Protein AF-A0A956KIQ2-F1 (afdb_monomer_lite)

pLDDT: mean 71.01, std 20.39, range [23.67, 98.0]

Foldseek 3Di:
DDDDCVCVVPPDPDDDDPDDDDDPDCPVVVVVVCVVVVCQDPPNDPDNVVQCQADPRVAVWHWADDDDDDQADPNDGDQVQVVPPPPLSVVLLRQLRRLLCCCLPPVVSQDPAAAPQPAAEEEEEEPQDDPVLVVLLCVQCVQQVHYYHYQDDPDPDTDAPVSVVVVQVVCCVVQVDGEAEFAFDDDDVLRQADQPVSQQSSLCRSVVHHHHRYYYYLYDQPPPRCPPDPRNRDPPPRPDDSVVSRSPDDDDDGHSDDDPDDPPDDDDDDDHSSVRVVRVSVSCVVSNRHPPSRHDDDD

Radius of gyration: 24.23 Å; chains: 1; bounding box: 55×37×84 Å

Sequence (299 aa):
EGIDDRIREHWADECLSIGDFVLNGGEVAAAVIIEAVGRLHEGVLGNPDSIAHESFAESDVLEHPHYTRPASFRGHEVPPVLLAGDHGKIEAWRRRSACLRTWLVRPELRPPLQLDAGHVLRLIAPASLDADAREQLATLARSWGVESIVLGSGLGSRPNMRDLKQLRRHLRKRDGAESWLLGVGACGEGEPVRDPRMLLDVLAYEQMAAPGPLGLWLGDPDDPALRGTELQAWLALPEGPLEEIVRSNRPSRLALGSALIDISQPPAARASSVSLALRALSALRDQGLLPASVGGAPP

Structure (mmCIF, N/CA/C/O backbone):
data_AF-A0A956KIQ2-F1
#
_entry.id   AF-A0A956KIQ2-F1
#
loop_
_atom_site.group_PDB
_atom_site.id
_atom_site.type_symbol
_atom_site.label_atom_id
_atom_site.label_alt_id
_atom_site.label_comp_id
_atom_site.label_asym_id
_atom_site.label_entity_id
_atom_site.label_seq_id
_atom_site.pdbx_PDB_ins_code
_atom_site.Cartn_x
_atom_site.Cartn_y
_atom_site.Cartn_z
_atom_site.occupancy
_atom_site.B_iso_or_equiv
_atom_site.auth_seq_id
_atom_site.auth_comp_id
_atom_site.auth_asym_id
_atom_site.auth_atom_id
_atom_site.pdbx_PDB_model_num
ATOM 1 N N . GLU A 1 1 ? 7.019 15.880 -41.909 1.00 69.81 1 GLU A N 1
ATOM 2 C CA . GLU A 1 1 ? 6.295 15.752 -40.632 1.00 69.81 1 GLU A CA 1
ATOM 3 C C . GLU A 1 1 ? 5.503 14.462 -40.711 1.00 69.81 1 GLU A C 1
ATOM 5 O O . GLU A 1 1 ? 4.656 14.351 -41.590 1.00 69.81 1 GLU A O 1
ATOM 10 N N . GLY A 1 2 ? 5.877 13.470 -39.900 1.00 82.62 2 GLY A N 1
ATOM 11 C CA . GLY A 1 2 ? 5.282 12.132 -39.914 1.00 82.62 2 GLY A CA 1
ATOM 12 C C . GLY A 1 2 ? 5.571 11.287 -41.159 1.00 82.62 2 GLY A C 1
ATOM 13 O O . GLY A 1 2 ? 6.285 11.689 -42.081 1.00 82.62 2 GLY A O 1
ATOM 14 N N . ILE A 1 3 ? 5.008 10.083 -41.143 1.00 90.44 3 ILE A N 1
ATOM 15 C CA . ILE A 1 3 ? 4.948 9.166 -42.280 1.00 90.44 3 ILE A CA 1
ATOM 16 C C . ILE A 1 3 ? 3.612 9.417 -43.002 1.00 90.44 3 ILE A C 1
ATOM 18 O O . ILE A 1 3 ? 2.643 9.839 -42.375 1.00 90.44 3 ILE A O 1
ATOM 22 N N . ASP A 1 4 ? 3.557 9.194 -44.316 1.00 95.94 4 ASP A N 1
ATOM 23 C CA . ASP A 1 4 ? 2.305 9.260 -45.081 1.00 95.94 4 ASP A CA 1
ATOM 24 C C . ASP A 1 4 ? 1.254 8.310 -44.486 1.00 95.94 4 ASP A C 1
ATOM 26 O O . ASP A 1 4 ? 1.529 7.124 -44.303 1.00 95.94 4 ASP A O 1
ATOM 30 N N . ASP A 1 5 ? 0.054 8.813 -44.197 1.00 95.56 5 ASP A N 1
ATOM 31 C CA . ASP A 1 5 ? -0.946 8.060 -43.430 1.00 95.56 5 ASP A CA 1
ATOM 32 C C . ASP A 1 5 ? -1.450 6.804 -44.163 1.00 95.56 5 ASP A C 1
ATOM 34 O O . ASP A 1 5 ? -1.865 5.838 -43.528 1.00 95.56 5 ASP A O 1
ATOM 38 N N . ARG A 1 6 ? -1.292 6.729 -45.492 1.00 96.81 6 ARG A N 1
ATOM 39 C CA . ARG A 1 6 ? -1.591 5.506 -46.256 1.00 96.81 6 ARG A CA 1
ATOM 40 C C . ARG A 1 6 ? -0.699 4.338 -45.838 1.00 96.81 6 ARG A C 1
ATOM 42 O O . ARG A 1 6 ? -1.113 3.189 -45.959 1.00 96.81 6 ARG A O 1
ATOM 49 N N . ILE A 1 7 ? 0.511 4.616 -45.333 1.00 94.12 7 ILE A N 1
ATOM 50 C CA . ILE A 1 7 ? 1.399 3.596 -44.752 1.00 94.12 7 ILE A CA 1
ATOM 51 C C . ILE A 1 7 ? 0.732 2.957 -43.537 1.00 94.12 7 ILE A C 1
ATOM 53 O O . ILE A 1 7 ? 0.673 1.732 -43.445 1.00 94.12 7 ILE A O 1
ATOM 57 N N . ARG A 1 8 ? 0.156 3.780 -42.656 1.00 92.88 8 ARG A N 1
ATOM 58 C CA . ARG A 1 8 ? -0.624 3.307 -41.513 1.00 92.88 8 ARG A CA 1
ATOM 59 C C . ARG A 1 8 ? -1.870 2.533 -41.952 1.00 92.88 8 ARG A C 1
ATOM 61 O O . ARG A 1 8 ? -2.183 1.519 -41.350 1.00 92.88 8 ARG A O 1
ATOM 68 N N . GLU A 1 9 ? -2.571 2.992 -42.987 1.00 95.44 9 GLU A N 1
ATOM 69 C CA . GLU A 1 9 ? -3.827 2.375 -43.448 1.00 95.44 9 GLU A CA 1
ATOM 70 C C . GLU A 1 9 ? -3.654 1.012 -44.132 1.00 95.44 9 GLU A C 1
ATOM 72 O O . GLU A 1 9 ? -4.561 0.182 -44.067 1.00 95.44 9 GLU A O 1
ATOM 77 N N . HIS A 1 10 ? -2.531 0.785 -44.820 1.00 96.88 10 HIS A N 1
ATOM 78 C CA . HIS A 1 10 ? -2.369 -0.391 -45.683 1.00 96.88 10 HIS A CA 1
ATOM 79 C C . HIS A 1 10 ? -1.176 -1.295 -45.346 1.00 96.88 10 HIS A C 1
ATOM 81 O O . HIS A 1 10 ? -1.136 -2.414 -45.858 1.00 96.88 10 HIS A O 1
ATOM 87 N N . TRP A 1 11 ? -0.208 -0.846 -44.537 1.00 96.94 11 TRP A N 1
ATOM 88 C CA . TRP A 1 11 ? 1.027 -1.605 -44.274 1.00 96.94 11 TRP A CA 1
ATOM 89 C C . TRP A 1 11 ? 1.440 -1.706 -42.801 1.00 96.94 11 TRP A C 1
ATOM 91 O O . TRP A 1 11 ? 2.292 -2.537 -42.498 1.00 96.94 11 TRP A O 1
ATOM 101 N N . ALA A 1 12 ? 0.897 -0.889 -41.896 1.00 94.31 12 ALA A N 1
ATOM 102 C CA . ALA A 1 12 ? 1.162 -1.025 -40.465 1.00 94.31 12 ALA A CA 1
ATOM 103 C C . ALA A 1 12 ? 0.064 -1.861 -39.798 1.00 94.31 12 ALA A C 1
ATOM 105 O O . ALA A 1 12 ? -1.106 -1.491 -39.855 1.00 94.31 12 ALA A O 1
ATOM 106 N N . ASP A 1 13 ? 0.445 -2.950 -39.130 1.00 96.62 13 ASP A N 1
ATOM 107 C CA . ASP A 1 13 ? -0.498 -3.757 -38.347 1.00 96.62 13 ASP A CA 1
ATOM 108 C C . ASP A 1 13 ? -0.918 -3.035 -37.057 1.00 96.62 13 ASP A C 1
ATOM 110 O O . ASP A 1 13 ? -2.087 -3.039 -36.674 1.00 96.62 13 ASP A O 1
ATOM 114 N N . GLU A 1 14 ? 0.038 -2.369 -36.401 1.00 95.19 14 GLU A N 1
ATOM 115 C CA . GLU A 1 14 ? -0.163 -1.676 -35.130 1.00 95.19 14 GLU A CA 1
ATOM 116 C C . GLU A 1 14 ? 0.566 -0.329 -35.101 1.00 95.19 14 GLU A C 1
ATOM 118 O O . GLU A 1 14 ? 1.567 -0.104 -35.784 1.00 95.19 14 GLU A O 1
ATOM 123 N N . CYS A 1 15 ? 0.059 0.583 -34.274 1.00 92.62 15 CYS A N 1
ATOM 124 C CA . CYS A 1 15 ? 0.689 1.863 -33.972 1.00 92.62 15 CYS A CA 1
ATOM 125 C C . CYS A 1 15 ? 0.838 1.984 -32.460 1.00 92.62 15 CYS A C 1
ATOM 127 O O . CYS A 1 15 ? -0.156 2.064 -31.741 1.00 92.62 15 CYS A O 1
ATOM 129 N N . LEU A 1 16 ? 2.081 1.997 -31.990 1.00 95.38 16 LEU A N 1
ATOM 130 C CA . LEU A 1 16 ? 2.403 1.989 -30.569 1.00 95.38 16 LEU A CA 1
ATOM 131 C C . LEU A 1 16 ? 2.923 3.358 -30.131 1.00 95.38 16 LEU A C 1
ATOM 133 O O . LEU A 1 16 ? 3.725 3.983 -30.825 1.00 95.38 16 LEU A O 1
ATOM 137 N N . SER A 1 17 ? 2.487 3.797 -28.953 1.00 95.88 17 SER A N 1
ATOM 138 C CA . SER A 1 17 ? 3.072 4.927 -28.231 1.00 95.88 17 SER A CA 1
ATOM 139 C C . SER A 1 17 ? 3.797 4.408 -26.994 1.00 95.88 17 SER A C 1
ATOM 141 O O . SER A 1 17 ? 3.313 3.490 -26.335 1.00 95.88 17 SER A O 1
ATOM 143 N N . ILE A 1 18 ? 4.941 5.009 -26.665 1.00 97.06 18 ILE A N 1
ATOM 144 C CA . ILE A 1 18 ? 5.685 4.720 -25.428 1.00 97.06 18 ILE A CA 1
ATOM 145 C C . ILE A 1 18 ? 5.385 5.730 -24.305 1.00 97.06 18 ILE A C 1
ATOM 147 O O . ILE A 1 18 ? 5.963 5.633 -23.224 1.00 97.06 18 ILE A O 1
ATOM 151 N N . GLY A 1 19 ? 4.499 6.703 -24.548 1.00 96.62 19 GLY A N 1
ATOM 152 C CA . GLY A 1 19 ? 4.035 7.663 -23.546 1.00 96.62 19 GLY A CA 1
ATOM 153 C C . GLY A 1 19 ? 3.540 8.988 -24.131 1.00 96.62 19 GLY A C 1
ATOM 154 O O . GLY A 1 19 ? 3.665 9.250 -25.326 1.00 96.62 19 GLY A O 1
ATOM 155 N N . ASP A 1 20 ? 2.992 9.841 -23.265 1.00 96.56 20 ASP A N 1
ATOM 156 C CA . ASP A 1 20 ? 2.351 11.110 -23.638 1.00 96.56 20 ASP A CA 1
ATOM 157 C C . ASP A 1 20 ? 3.368 12.255 -23.805 1.00 96.56 20 ASP A C 1
ATOM 159 O O . ASP A 1 20 ? 3.374 13.240 -23.064 1.00 96.56 20 ASP A O 1
ATOM 163 N N . PHE A 1 21 ? 4.275 12.118 -24.773 1.00 96.81 21 PHE A N 1
ATOM 164 C CA . PHE A 1 21 ? 5.278 13.127 -25.128 1.00 96.81 21 PHE A CA 1
ATOM 165 C C . PHE A 1 21 ? 5.699 13.007 -26.601 1.00 96.81 21 PHE A C 1
ATOM 167 O O . PHE A 1 21 ? 5.438 12.003 -27.259 1.00 96.81 21 PHE A O 1
ATOM 174 N N . VAL A 1 22 ? 6.361 14.040 -27.134 1.00 95.75 22 VAL A N 1
ATOM 175 C CA . VAL A 1 22 ? 6.806 14.092 -28.540 1.00 95.75 22 VAL A CA 1
ATOM 176 C C . VAL A 1 22 ? 8.322 13.922 -28.625 1.00 95.75 22 VAL A C 1
ATOM 178 O O . VAL A 1 22 ? 9.068 14.594 -27.914 1.00 95.75 22 VAL A O 1
ATOM 181 N N . LEU A 1 23 ? 8.775 13.039 -29.518 1.00 95.25 23 LEU A N 1
ATOM 182 C CA . LEU A 1 23 ? 10.185 12.813 -29.846 1.00 95.25 23 LEU A CA 1
ATOM 183 C C . LEU A 1 23 ? 10.507 13.308 -31.262 1.00 95.25 23 LEU A C 1
ATOM 185 O O . LEU A 1 23 ? 9.618 13.458 -32.095 1.00 95.25 23 LEU A O 1
ATOM 189 N N . ASN A 1 24 ? 11.797 13.498 -31.554 1.00 94.25 24 ASN A N 1
ATOM 190 C CA . ASN A 1 24 ? 12.262 13.886 -32.892 1.00 94.25 24 ASN A CA 1
ATOM 191 C C . ASN A 1 24 ? 12.070 12.783 -33.954 1.00 94.25 24 ASN A C 1
ATOM 193 O O . ASN A 1 24 ? 12.064 13.083 -35.145 1.00 94.25 24 ASN A O 1
ATOM 197 N N . GLY A 1 25 ? 11.960 11.521 -33.534 1.00 94.19 25 GLY A N 1
ATOM 198 C CA . GLY A 1 25 ? 11.885 10.345 -34.401 1.00 94.19 25 GLY A CA 1
ATOM 199 C C . GLY A 1 25 ? 11.486 9.087 -33.623 1.00 94.19 25 GLY A C 1
ATOM 200 O O . GLY A 1 25 ? 11.416 9.107 -32.390 1.00 94.19 25 GLY A O 1
ATOM 201 N N . GLY A 1 26 ? 11.191 8.003 -34.345 1.00 94.88 26 GLY A N 1
ATOM 202 C CA . GLY A 1 26 ? 10.686 6.743 -33.783 1.00 94.88 26 GLY A CA 1
ATOM 203 C C . GLY A 1 26 ? 11.767 5.777 -33.285 1.00 94.88 26 GLY A C 1
ATOM 204 O O . GLY A 1 26 ? 11.445 4.770 -32.662 1.00 94.88 26 GLY A O 1
ATOM 205 N N . GLU A 1 27 ? 13.045 6.061 -33.529 1.00 97.12 27 GLU A N 1
ATOM 206 C CA . GLU A 1 27 ? 14.161 5.146 -33.265 1.00 97.12 27 GLU A CA 1
ATOM 207 C C . GLU A 1 27 ? 14.313 4.825 -31.774 1.00 97.12 27 GLU A C 1
ATOM 209 O O . GLU A 1 27 ? 14.526 3.672 -31.405 1.00 97.12 27 GLU A O 1
ATOM 214 N N . VAL A 1 28 ? 14.154 5.828 -30.903 1.00 97.56 28 VAL A N 1
ATOM 215 C CA . VAL A 1 28 ? 14.204 5.629 -29.444 1.00 97.56 28 VAL A CA 1
ATOM 216 C C . VAL A 1 28 ? 13.022 4.780 -28.974 1.00 97.56 28 VAL A C 1
ATOM 218 O O . VAL A 1 28 ? 13.209 3.888 -28.153 1.00 97.56 28 VAL A O 1
ATOM 221 N N . ALA A 1 29 ? 11.823 5.003 -29.522 1.00 96.94 29 ALA A N 1
ATOM 222 C CA . ALA A 1 29 ? 10.647 4.202 -29.186 1.00 96.94 29 ALA A CA 1
ATOM 223 C C . ALA A 1 29 ? 10.807 2.741 -29.629 1.00 96.94 29 ALA A C 1
ATOM 225 O O . ALA A 1 29 ? 10.539 1.829 -28.849 1.00 96.94 29 ALA A O 1
ATOM 226 N N . ALA A 1 30 ? 11.327 2.514 -30.838 1.00 97.25 30 ALA A N 1
ATOM 227 C CA . ALA A 1 30 ? 11.643 1.177 -31.327 1.00 97.25 30 ALA A CA 1
ATOM 228 C C . ALA A 1 30 ? 12.687 0.476 -30.440 1.00 97.25 30 ALA A C 1
ATOM 230 O O . ALA A 1 30 ? 12.507 -0.690 -30.098 1.00 97.25 30 ALA A O 1
ATOM 231 N N . ALA A 1 31 ? 13.743 1.181 -30.015 1.00 98.00 31 ALA A N 1
ATOM 232 C CA . ALA A 1 31 ? 14.760 0.626 -29.122 1.00 98.00 31 ALA A CA 1
ATOM 233 C C . ALA A 1 31 ? 14.189 0.224 -27.750 1.00 98.00 31 ALA A C 1
ATOM 235 O O . ALA A 1 31 ? 14.532 -0.844 -27.250 1.00 98.00 31 ALA A O 1
ATOM 236 N N . VAL A 1 32 ? 13.290 1.033 -27.174 1.00 98.00 32 VAL A N 1
ATOM 237 C CA . VAL A 1 32 ? 12.590 0.706 -25.917 1.00 98.00 32 VAL A CA 1
ATOM 238 C C . VAL A 1 32 ? 11.760 -0.569 -26.069 1.00 98.00 32 VAL A C 1
ATOM 240 O O . VAL A 1 32 ? 11.852 -1.457 -25.229 1.00 98.00 32 VAL A O 1
ATOM 243 N N . ILE A 1 33 ? 10.989 -0.695 -27.154 1.00 96.81 33 ILE A N 1
ATOM 244 C CA . ILE A 1 33 ? 10.164 -1.886 -27.408 1.00 96.81 33 ILE A CA 1
ATOM 245 C C . ILE A 1 33 ? 11.043 -3.129 -27.601 1.00 96.81 33 ILE A C 1
ATOM 247 O O . ILE A 1 33 ? 10.766 -4.174 -27.016 1.00 96.81 33 ILE A O 1
ATOM 251 N N . ILE A 1 34 ? 12.121 -3.021 -28.386 1.00 96.50 34 ILE A N 1
ATOM 252 C CA . ILE A 1 34 ? 13.059 -4.128 -28.615 1.00 96.50 34 ILE A CA 1
ATOM 253 C C . ILE A 1 34 ? 13.699 -4.587 -27.301 1.00 96.50 34 ILE A C 1
ATOM 255 O O . ILE A 1 34 ? 13.820 -5.789 -27.087 1.00 96.50 34 ILE A O 1
ATOM 259 N N . GLU A 1 35 ? 14.093 -3.665 -26.420 1.00 95.12 35 GLU A N 1
ATOM 260 C CA . GLU A 1 35 ? 14.666 -4.006 -25.113 1.00 95.12 35 GLU A CA 1
ATOM 261 C C . GLU A 1 35 ? 13.631 -4.696 -24.211 1.00 95.12 35 GLU A C 1
ATOM 263 O O . GLU A 1 35 ? 13.878 -5.810 -23.743 1.00 95.12 35 GLU A O 1
ATOM 268 N N . ALA A 1 36 ? 12.444 -4.097 -24.066 1.00 93.12 36 ALA A N 1
ATOM 269 C CA . ALA A 1 36 ? 11.383 -4.591 -23.191 1.00 93.12 36 ALA A CA 1
ATOM 270 C C . ALA A 1 36 ? 10.831 -5.960 -23.618 1.00 93.12 36 ALA A C 1
ATOM 272 O O . ALA A 1 36 ? 10.486 -6.777 -22.766 1.00 93.12 36 ALA A O 1
ATOM 273 N N . VAL A 1 37 ? 10.757 -6.230 -24.926 1.00 93.31 37 VAL A N 1
ATOM 274 C CA . VAL A 1 37 ? 10.314 -7.527 -25.463 1.00 93.31 37 VAL A CA 1
ATOM 275 C C . VAL A 1 37 ? 11.471 -8.521 -25.511 1.00 93.31 37 VAL A C 1
ATOM 277 O O . VAL A 1 37 ? 11.324 -9.667 -25.092 1.00 93.31 37 VAL A O 1
ATOM 280 N N . GLY A 1 38 ? 12.637 -8.095 -26.001 1.00 93.38 38 GLY A N 1
ATOM 281 C CA . GLY A 1 38 ? 13.795 -8.963 -26.204 1.00 93.38 38 GLY A CA 1
ATOM 282 C C . GLY A 1 38 ? 14.294 -9.598 -24.909 1.00 93.38 38 GLY A C 1
ATOM 283 O O . GLY A 1 38 ? 14.659 -10.772 -24.907 1.00 93.38 38 GLY A O 1
ATOM 284 N N . ARG A 1 39 ? 14.234 -8.868 -23.789 1.00 91.25 39 ARG A N 1
ATOM 285 C CA . ARG A 1 39 ? 14.607 -9.392 -22.465 1.00 91.25 39 ARG A CA 1
ATOM 286 C C . ARG A 1 39 ? 13.763 -10.580 -21.995 1.00 91.25 39 ARG A C 1
ATOM 288 O O . ARG A 1 39 ? 14.244 -11.364 -21.186 1.00 91.25 39 ARG A O 1
ATOM 295 N N . LEU A 1 40 ? 12.532 -10.726 -22.490 1.00 88.69 40 LEU A N 1
ATOM 296 C CA . LEU A 1 40 ? 11.635 -11.826 -22.117 1.00 88.69 40 LEU A CA 1
ATOM 297 C C . LEU A 1 40 ? 11.979 -13.135 -22.843 1.00 88.69 40 LEU A C 1
ATOM 299 O O . LEU A 1 40 ? 11.428 -14.184 -22.512 1.00 88.69 40 LEU A O 1
ATOM 303 N N . HIS A 1 41 ? 12.874 -13.095 -23.833 1.00 88.88 41 HIS A N 1
ATOM 304 C CA . HIS A 1 41 ? 13.312 -14.289 -24.540 1.00 88.88 41 HIS A CA 1
ATOM 305 C C . HIS A 1 41 ? 14.229 -15.151 -23.660 1.00 88.88 41 HIS A C 1
ATOM 307 O O . HIS A 1 41 ? 15.142 -14.656 -22.991 1.00 88.88 41 HIS A O 1
ATOM 313 N N . GLU A 1 42 ? 14.026 -16.469 -23.713 1.00 84.56 42 GLU A N 1
ATOM 314 C CA . GLU A 1 42 ? 14.844 -17.437 -22.984 1.00 84.56 42 GLU A CA 1
ATOM 315 C C . GLU A 1 42 ? 16.338 -17.253 -23.305 1.00 84.56 42 GLU A C 1
ATOM 317 O O . GLU A 1 42 ? 16.732 -17.090 -24.464 1.00 84.56 42 GLU A O 1
ATOM 322 N N . GLY A 1 43 ? 17.173 -17.254 -22.264 1.00 84.31 43 GLY A N 1
ATOM 323 C CA . GLY A 1 43 ? 18.626 -17.113 -22.382 1.00 84.31 43 GLY A CA 1
ATOM 324 C C . GLY A 1 43 ? 19.150 -15.675 -22.475 1.00 84.31 43 GLY A C 1
ATOM 325 O O . GLY A 1 43 ? 20.367 -15.497 -22.457 1.00 84.31 43 GLY A O 1
ATOM 326 N N . VAL A 1 44 ? 18.284 -14.654 -22.538 1.00 87.69 44 VAL A N 1
ATOM 327 C CA . VAL A 1 44 ? 18.718 -13.243 -22.496 1.00 87.69 44 VAL A CA 1
ATOM 328 C C . VAL A 1 44 ? 18.988 -12.790 -21.062 1.00 87.69 44 VAL A C 1
ATOM 330 O O . VAL A 1 44 ? 20.033 -12.202 -20.779 1.00 87.69 44 VAL A O 1
ATOM 333 N N . LEU A 1 45 ? 18.074 -13.091 -20.138 1.00 83.56 45 LEU A N 1
ATOM 334 C CA . LEU A 1 45 ? 18.262 -12.817 -18.715 1.00 83.56 45 LEU A CA 1
ATOM 335 C C . LEU A 1 45 ? 18.952 -13.999 -18.030 1.00 83.56 45 LEU A C 1
ATOM 337 O O . LEU A 1 45 ? 18.586 -15.155 -18.227 1.00 83.56 45 LEU A O 1
ATOM 341 N N . GLY A 1 46 ? 19.961 -13.700 -17.207 1.00 75.19 46 GLY A N 1
ATOM 342 C CA . GLY A 1 46 ? 20.750 -14.726 -16.521 1.00 75.19 46 GLY A CA 1
ATOM 343 C C . GLY A 1 46 ? 19.986 -15.468 -15.420 1.00 75.19 46 GLY A C 1
ATOM 344 O O . GLY A 1 46 ? 20.279 -16.632 -15.164 1.00 75.19 46 GLY A O 1
ATOM 345 N N . ASN A 1 47 ? 19.013 -14.812 -14.779 1.00 78.62 47 ASN A N 1
ATOM 346 C CA . ASN A 1 47 ? 18.126 -15.425 -13.795 1.00 78.62 47 ASN A CA 1
ATOM 347 C C . ASN A 1 47 ? 16.656 -15.184 -14.194 1.00 78.62 47 ASN A C 1
ATOM 349 O O . ASN A 1 47 ? 16.197 -14.046 -14.079 1.00 78.62 47 ASN A O 1
ATOM 353 N N . PRO A 1 48 ? 15.916 -16.210 -14.649 1.00 72.00 48 PRO A N 1
ATOM 354 C CA . PRO A 1 48 ? 14.518 -16.054 -15.049 1.00 72.00 48 PRO A CA 1
ATOM 355 C C . PRO A 1 48 ? 13.603 -15.674 -13.875 1.00 72.00 48 PRO A C 1
ATOM 357 O O . PRO A 1 48 ? 12.634 -14.947 -14.081 1.00 72.00 48 PRO A O 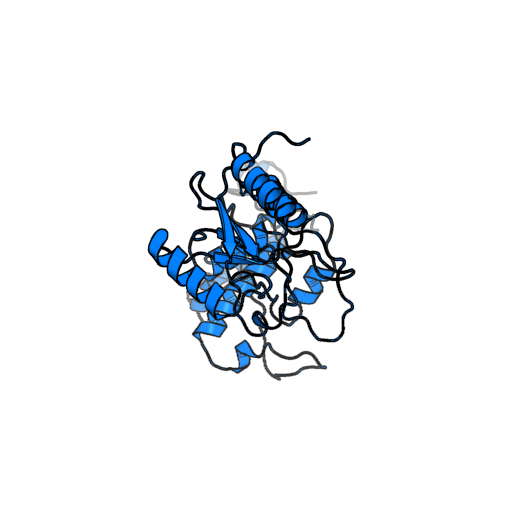1
ATOM 360 N N . ASP A 1 49 ? 13.952 -16.059 -12.642 1.00 73.62 49 ASP A N 1
ATOM 361 C CA . ASP A 1 49 ? 13.169 -15.726 -11.442 1.00 73.62 49 ASP A CA 1
ATOM 362 C C . ASP A 1 49 ? 13.180 -14.218 -11.135 1.00 73.62 49 ASP A C 1
ATOM 364 O O . ASP A 1 49 ? 12.327 -13.718 -10.407 1.00 73.62 49 ASP A O 1
ATOM 368 N N . SER A 1 50 ? 14.132 -13.460 -11.695 1.00 74.69 50 SER A N 1
ATOM 369 C CA . SER A 1 50 ? 14.176 -12.005 -11.522 1.00 74.69 50 SER A CA 1
ATOM 370 C C . SER A 1 50 ? 12.997 -11.301 -12.189 1.00 74.69 50 SER A C 1
ATOM 372 O O . SER A 1 50 ? 12.535 -10.299 -11.657 1.00 74.69 50 SER A O 1
ATOM 374 N N . ILE A 1 51 ? 12.458 -11.850 -13.283 1.00 77.19 51 ILE A N 1
ATOM 375 C CA . ILE A 1 51 ? 11.322 -11.253 -13.999 1.00 77.19 51 ILE A CA 1
ATOM 376 C C . ILE A 1 51 ? 10.075 -11.239 -13.113 1.00 77.19 51 ILE A C 1
ATOM 378 O O . ILE A 1 51 ? 9.348 -10.255 -13.105 1.00 77.19 51 ILE A O 1
ATOM 382 N N . ALA A 1 52 ? 9.850 -12.298 -12.329 1.00 76.38 52 ALA A N 1
ATOM 383 C CA . ALA A 1 52 ? 8.666 -12.442 -11.479 1.00 76.38 52 ALA A CA 1
ATOM 384 C C . ALA A 1 52 ? 8.582 -11.393 -10.354 1.00 76.38 52 ALA A C 1
ATOM 386 O O . ALA A 1 52 ? 7.508 -11.135 -9.814 1.00 76.38 52 ALA A O 1
ATOM 387 N N . HIS A 1 53 ? 9.708 -10.774 -9.993 1.00 74.38 53 HIS A N 1
ATOM 388 C CA . HIS A 1 53 ? 9.796 -9.834 -8.874 1.00 74.38 53 HIS A CA 1
ATOM 389 C C . HIS A 1 53 ? 10.000 -8.374 -9.303 1.00 74.38 53 HIS A C 1
ATOM 391 O O . HIS A 1 53 ? 10.140 -7.502 -8.445 1.00 74.38 53 HIS A O 1
ATOM 397 N N . GLU A 1 54 ? 9.998 -8.096 -10.607 1.00 85.88 54 GLU A N 1
ATOM 398 C CA . GLU A 1 54 ? 10.104 -6.744 -11.151 1.00 85.88 54 GLU A CA 1
ATOM 399 C C . GLU A 1 54 ? 8.785 -5.965 -11.040 1.00 85.88 54 GLU A C 1
ATOM 401 O O . GLU A 1 54 ? 7.709 -6.509 -10.781 1.00 85.88 54 GLU A O 1
ATOM 406 N N . SER A 1 55 ? 8.869 -4.648 -11.252 1.00 88.38 55 SER A N 1
ATOM 407 C CA . SER A 1 55 ? 7.670 -3.805 -11.309 1.00 88.38 55 SER A CA 1
ATOM 408 C C . SER A 1 55 ? 6.725 -4.312 -12.404 1.00 88.38 55 SER A C 1
ATOM 410 O O . SER A 1 55 ? 7.178 -4.566 -13.518 1.00 88.38 55 SER A O 1
ATOM 412 N N . PHE A 1 56 ? 5.425 -4.386 -12.104 1.00 88.00 56 PHE A N 1
ATOM 413 C CA . PHE A 1 56 ? 4.364 -4.826 -13.029 1.00 88.00 56 PHE A CA 1
ATOM 414 C C . PHE A 1 56 ? 4.393 -6.312 -13.445 1.00 88.00 56 PHE A C 1
ATOM 416 O O . PHE A 1 56 ? 3.717 -6.675 -14.404 1.00 88.00 56 PHE A O 1
ATOM 423 N N . ALA A 1 57 ? 5.157 -7.173 -12.761 1.00 81.25 57 ALA A N 1
ATOM 424 C CA . ALA A 1 57 ? 5.285 -8.586 -13.130 1.00 81.25 57 ALA A CA 1
ATOM 425 C C . ALA A 1 57 ? 4.077 -9.454 -12.714 1.00 81.25 57 ALA A C 1
ATOM 427 O O . ALA A 1 57 ? 3.321 -9.914 -13.565 1.00 81.25 57 ALA A O 1
ATOM 428 N N . GLU A 1 58 ? 3.893 -9.700 -11.411 1.00 67.38 58 GLU A N 1
ATOM 429 C CA . GLU A 1 58 ? 2.805 -10.551 -10.879 1.00 67.38 58 GLU A CA 1
ATOM 430 C C . GLU A 1 58 ? 1.627 -9.749 -10.305 1.00 67.38 58 GLU A C 1
ATOM 432 O O . GLU A 1 58 ? 0.505 -10.245 -10.189 1.00 67.38 58 GLU A O 1
ATOM 437 N N . SER A 1 59 ? 1.878 -8.497 -9.943 1.00 68.69 59 SER A N 1
ATOM 438 C CA . SER A 1 59 ? 0.896 -7.550 -9.436 1.00 68.69 59 SER A CA 1
ATOM 439 C C . SER A 1 59 ? 1.224 -6.173 -10.005 1.00 68.69 59 SER A C 1
ATOM 441 O O . SER A 1 59 ? 2.390 -5.871 -10.263 1.00 68.69 59 SER A O 1
ATOM 443 N N . ASP A 1 60 ? 0.208 -5.330 -10.214 1.00 81.94 60 ASP A N 1
ATOM 444 C CA . ASP A 1 60 ? 0.348 -3.950 -10.711 1.00 81.94 60 ASP A CA 1
ATOM 445 C C . ASP A 1 60 ? 1.024 -3.027 -9.671 1.00 81.94 60 ASP A C 1
ATOM 447 O O . ASP A 1 60 ? 0.570 -1.927 -9.372 1.00 81.94 60 ASP A O 1
ATOM 451 N N . VAL A 1 61 ? 2.109 -3.482 -9.054 1.00 85.12 61 VAL A N 1
ATOM 452 C CA . VAL A 1 61 ? 2.881 -2.762 -8.052 1.00 85.12 61 VAL A CA 1
ATOM 453 C C . VAL A 1 61 ? 4.290 -2.501 -8.566 1.00 85.12 61 VAL A C 1
ATOM 455 O O . VAL A 1 61 ? 4.862 -3.245 -9.363 1.00 85.12 61 VAL A O 1
ATOM 458 N N . LEU A 1 62 ? 4.857 -1.405 -8.086 1.00 87.94 62 LEU A N 1
ATOM 459 C CA . LEU A 1 62 ? 6.264 -1.083 -8.224 1.00 87.94 62 LEU A CA 1
ATOM 460 C C . LEU A 1 62 ? 7.102 -1.974 -7.313 1.00 87.94 62 LEU A C 1
ATOM 462 O O . LEU A 1 62 ? 6.700 -2.309 -6.201 1.00 87.94 62 LEU A O 1
ATOM 466 N N . GLU A 1 63 ? 8.321 -2.252 -7.746 1.00 87.06 63 GLU A N 1
ATOM 467 C CA . GLU A 1 63 ? 9.286 -3.028 -6.978 1.00 87.06 63 GLU A CA 1
ATOM 468 C C . GLU A 1 63 ? 9.728 -2.305 -5.688 1.00 87.06 63 GLU A C 1
ATOM 470 O O . GLU A 1 63 ? 9.815 -1.067 -5.613 1.00 87.06 63 GLU A O 1
ATOM 475 N N . HIS A 1 64 ? 10.035 -3.088 -4.651 1.00 82.25 64 HIS A N 1
ATOM 476 C CA . HIS A 1 64 ? 10.565 -2.601 -3.377 1.00 82.25 64 HIS A CA 1
ATOM 477 C C . HIS A 1 64 ? 11.956 -1.955 -3.542 1.00 82.25 64 HIS A C 1
ATOM 479 O O . HIS A 1 64 ? 12.650 -2.184 -4.532 1.00 82.25 64 HIS A O 1
ATOM 485 N N . PRO A 1 65 ? 12.398 -1.111 -2.590 1.00 85.44 65 PRO A N 1
ATOM 486 C CA . PRO A 1 65 ? 13.734 -0.534 -2.655 1.00 85.44 65 PRO A CA 1
ATOM 487 C C . PRO A 1 65 ? 14.817 -1.597 -2.430 1.00 85.44 65 PRO A C 1
ATOM 489 O O . PRO A 1 65 ? 14.709 -2.445 -1.542 1.00 85.44 65 PRO A O 1
ATOM 492 N N . HIS A 1 66 ? 15.892 -1.504 -3.212 1.00 85.69 66 HIS A N 1
ATOM 493 C CA . HIS A 1 66 ? 17.050 -2.392 -3.127 1.00 85.69 66 HIS A CA 1
ATOM 494 C C . HIS A 1 66 ? 18.213 -1.729 -2.405 1.00 85.69 66 HIS A C 1
ATOM 496 O O . HIS A 1 66 ? 18.481 -0.541 -2.579 1.00 85.69 66 HIS A O 1
ATOM 502 N N . TYR A 1 67 ? 18.940 -2.533 -1.634 1.00 86.75 67 TYR A N 1
ATOM 503 C CA . TYR A 1 67 ? 20.107 -2.103 -0.878 1.00 86.75 67 TYR A CA 1
ATOM 504 C C . TYR A 1 67 ? 21.274 -3.043 -1.157 1.00 86.75 67 TYR A C 1
ATOM 506 O O . TYR A 1 67 ? 21.100 -4.250 -1.324 1.00 86.75 67 TYR A O 1
ATOM 514 N N . THR A 1 68 ? 22.479 -2.486 -1.188 1.00 91.19 68 THR A N 1
ATOM 515 C CA . THR A 1 68 ? 23.721 -3.241 -1.346 1.00 91.19 68 THR A CA 1
ATOM 516 C C . THR A 1 68 ? 24.765 -2.726 -0.365 1.00 91.19 68 THR A C 1
ATOM 518 O O . THR A 1 68 ? 24.543 -1.748 0.345 1.00 91.19 68 THR A O 1
ATOM 521 N N . ARG A 1 69 ? 25.906 -3.406 -0.291 1.00 91.00 69 ARG A N 1
ATOM 522 C CA . ARG A 1 69 ? 27.009 -3.016 0.591 1.00 91.00 69 ARG A CA 1
ATOM 523 C C . ARG A 1 69 ? 27.557 -1.634 0.195 1.00 91.00 69 ARG A C 1
ATOM 525 O O . ARG A 1 69 ? 27.654 -1.360 -1.002 1.00 91.00 69 ARG A O 1
ATOM 532 N N . PRO A 1 70 ? 28.023 -0.821 1.162 1.00 93.69 70 PRO A N 1
ATOM 533 C CA . PRO A 1 70 ? 28.116 -1.090 2.607 1.00 93.69 70 PRO A CA 1
ATOM 534 C C . PRO A 1 70 ? 26.793 -0.875 3.371 1.00 93.69 70 PRO A C 1
ATOM 536 O O . PRO A 1 70 ? 25.907 -0.182 2.894 1.00 93.69 70 PRO A O 1
ATOM 539 N N . ALA A 1 71 ? 26.679 -1.439 4.582 1.00 86.81 71 ALA A N 1
ATOM 540 C CA . ALA A 1 71 ? 25.466 -1.345 5.415 1.00 86.81 71 ALA A CA 1
ATOM 541 C C . ALA A 1 71 ? 25.126 0.084 5.885 1.00 86.81 71 ALA A C 1
ATOM 543 O O . ALA A 1 71 ? 23.980 0.364 6.219 1.00 86.81 71 ALA A O 1
ATOM 544 N N . SER A 1 72 ? 26.111 0.983 5.901 1.00 90.25 72 SER A N 1
ATOM 545 C CA . SER A 1 72 ? 25.908 2.416 6.094 1.00 90.25 72 SER A CA 1
ATOM 546 C C . SER A 1 72 ? 26.704 3.163 5.034 1.00 90.25 72 SER A C 1
ATOM 548 O O . SER A 1 72 ? 27.906 2.931 4.865 1.00 90.25 72 SER A O 1
ATOM 550 N N . PHE A 1 73 ? 26.033 4.046 4.30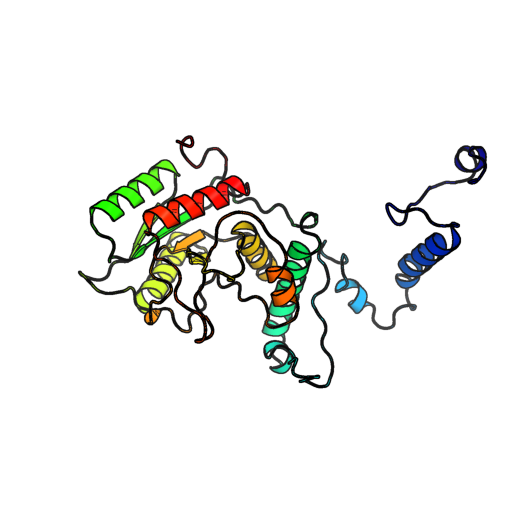0 1.00 88.81 73 PHE A N 1
ATOM 551 C CA . PHE A 1 73 ? 26.641 4.863 3.261 1.00 88.81 73 PHE A CA 1
ATOM 552 C C . PHE A 1 73 ? 26.255 6.326 3.465 1.00 88.81 73 PHE A C 1
ATOM 554 O O . PHE A 1 73 ? 25.090 6.693 3.363 1.00 88.81 73 PHE A O 1
ATOM 561 N N . ARG A 1 74 ? 27.248 7.179 3.758 1.00 91.00 74 ARG A N 1
ATOM 562 C CA . ARG A 1 74 ? 27.062 8.627 3.992 1.00 91.00 74 ARG A CA 1
ATOM 563 C C . ARG A 1 74 ? 26.013 8.964 5.067 1.00 91.00 74 ARG A C 1
ATOM 565 O O . ARG A 1 74 ? 25.325 9.968 4.954 1.00 91.00 74 ARG A O 1
ATOM 572 N N . GLY A 1 75 ? 25.906 8.137 6.107 1.00 86.50 75 GLY A N 1
ATOM 573 C CA . GLY A 1 75 ? 24.925 8.322 7.182 1.00 86.50 75 GLY A CA 1
ATOM 574 C C . GLY A 1 75 ? 23.534 7.757 6.879 1.00 86.50 75 GLY A C 1
ATOM 575 O O . GLY A 1 75 ? 22.663 7.850 7.734 1.00 86.50 75 GLY A O 1
ATOM 576 N N . HIS A 1 76 ? 23.326 7.141 5.710 1.00 79.75 76 HIS A N 1
ATOM 577 C CA . HIS A 1 76 ? 22.113 6.386 5.401 1.00 79.75 76 HIS A CA 1
ATOM 578 C C . HIS A 1 76 ? 22.343 4.903 5.686 1.00 79.75 76 HIS A C 1
ATOM 580 O O . HIS A 1 76 ? 23.232 4.282 5.093 1.00 79.75 76 HIS A O 1
ATOM 586 N N . GLU A 1 77 ? 21.555 4.345 6.598 1.00 83.00 77 GLU A N 1
ATOM 587 C CA . GLU A 1 77 ? 21.645 2.940 6.988 1.00 83.00 77 GLU A CA 1
ATOM 588 C C . GLU A 1 77 ? 20.721 2.056 6.145 1.00 83.00 77 GLU A C 1
ATOM 590 O O . GLU A 1 77 ? 19.647 2.469 5.702 1.00 83.00 77 GLU A O 1
ATOM 595 N N . VAL A 1 78 ? 21.152 0.816 5.917 1.00 81.31 78 VAL A N 1
ATOM 596 C CA . VAL A 1 78 ? 20.288 -0.236 5.380 1.00 81.31 78 VAL A CA 1
ATOM 597 C C . VAL A 1 78 ? 19.265 -0.616 6.457 1.00 81.31 78 VAL A C 1
ATOM 599 O O . VAL A 1 78 ? 19.671 -0.840 7.599 1.00 81.31 78 VAL A O 1
ATOM 602 N N . PRO A 1 79 ? 17.970 -0.764 6.112 1.00 83.00 79 PRO A N 1
ATOM 603 C CA . PRO A 1 79 ? 16.944 -1.172 7.063 1.00 83.00 79 PRO A CA 1
ATOM 604 C C . PRO A 1 79 ? 17.368 -2.405 7.883 1.00 83.00 79 PRO A C 1
ATOM 606 O O . PRO A 1 79 ? 17.708 -3.435 7.287 1.00 83.00 79 PRO A O 1
ATOM 609 N N . PRO A 1 80 ? 17.308 -2.366 9.229 1.00 83.44 80 PRO A N 1
ATOM 610 C CA . PRO A 1 80 ? 17.808 -3.451 10.079 1.00 83.44 80 PRO A CA 1
ATOM 611 C C . PRO A 1 80 ? 17.196 -4.826 9.775 1.00 83.44 80 PRO A C 1
ATOM 613 O O . PRO A 1 80 ? 17.868 -5.851 9.888 1.00 83.44 80 PRO A O 1
ATOM 616 N N . VAL A 1 81 ? 15.936 -4.863 9.324 1.00 82.44 81 VAL A N 1
ATOM 617 C CA . VAL A 1 81 ? 15.249 -6.098 8.904 1.00 82.44 81 VAL A CA 1
ATOM 618 C C . VAL A 1 81 ? 15.964 -6.819 7.756 1.00 82.44 81 VAL A C 1
ATOM 620 O O . VAL A 1 81 ? 15.986 -8.047 7.733 1.00 82.44 81 VAL A O 1
ATOM 623 N N . LEU A 1 82 ? 16.614 -6.079 6.852 1.00 82.56 82 LEU A N 1
ATOM 624 C CA . LEU A 1 82 ? 17.387 -6.637 5.738 1.00 82.56 82 LEU A CA 1
ATOM 625 C C . LEU A 1 82 ? 18.747 -7.191 6.179 1.00 82.56 82 LEU A C 1
ATOM 627 O O . LEU A 1 82 ? 19.340 -7.997 5.466 1.00 82.56 82 LEU A O 1
ATOM 631 N N . LEU A 1 83 ? 19.231 -6.784 7.355 1.00 85.62 83 LEU A N 1
ATOM 632 C CA . LEU A 1 83 ? 20.494 -7.243 7.938 1.00 85.62 83 LEU A CA 1
ATOM 633 C C . LEU A 1 83 ? 20.304 -8.442 8.884 1.00 85.62 83 LEU A C 1
ATOM 635 O O . LEU A 1 83 ? 21.267 -9.138 9.195 1.00 85.62 83 LEU A O 1
ATOM 639 N N . ALA A 1 84 ? 19.072 -8.698 9.333 1.00 84.38 84 ALA A N 1
ATOM 640 C CA . ALA A 1 84 ? 18.763 -9.699 10.354 1.00 84.38 84 ALA A CA 1
ATOM 641 C C . ALA A 1 84 ? 18.751 -11.158 9.847 1.00 84.38 84 ALA A C 1
ATOM 643 O O . ALA A 1 84 ? 18.726 -12.079 10.661 1.00 84.38 84 ALA A O 1
ATOM 644 N N . GLY A 1 85 ? 18.740 -11.387 8.526 1.00 87.81 85 GLY A N 1
ATOM 645 C CA . GLY A 1 85 ? 18.745 -12.730 7.916 1.00 87.81 85 GLY A CA 1
ATOM 646 C C . GLY A 1 85 ? 17.436 -13.529 8.052 1.00 87.81 85 GLY A C 1
ATOM 647 O O . GLY A 1 85 ? 17.365 -14.685 7.627 1.00 87.81 85 GLY A O 1
ATOM 648 N N . ASP A 1 86 ? 16.388 -12.933 8.622 1.00 89.88 86 ASP A N 1
ATOM 649 C CA . ASP A 1 86 ? 15.057 -13.534 8.734 1.00 89.88 86 ASP A CA 1
ATOM 650 C C . ASP A 1 86 ? 14.311 -13.388 7.401 1.00 89.88 86 ASP A C 1
ATOM 652 O O . ASP A 1 86 ? 13.724 -12.348 7.101 1.00 89.88 86 ASP A O 1
ATOM 656 N N . HIS A 1 87 ? 14.354 -14.442 6.585 1.00 89.38 87 HIS A N 1
ATOM 657 C CA . HIS A 1 87 ? 13.791 -14.446 5.233 1.00 89.38 87 HIS A CA 1
ATOM 658 C C . HIS A 1 87 ? 12.284 -14.148 5.226 1.00 89.38 87 HIS A C 1
ATOM 660 O O . HIS A 1 87 ? 11.804 -13.474 4.318 1.00 89.38 87 HIS A O 1
ATOM 666 N N . GLY A 1 88 ? 11.544 -14.586 6.253 1.00 85.00 88 GLY A N 1
ATOM 667 C CA . GLY A 1 88 ? 10.111 -14.318 6.367 1.00 85.00 88 GLY A CA 1
ATOM 668 C C . GLY A 1 88 ? 9.824 -12.838 6.613 1.00 85.00 88 GLY A C 1
ATOM 669 O O . GLY A 1 88 ? 8.971 -12.251 5.947 1.00 85.00 88 GLY A O 1
ATOM 670 N N . LYS A 1 89 ? 10.578 -12.208 7.522 1.00 79.56 89 LYS A N 1
ATOM 671 C CA . LYS A 1 89 ? 10.455 -10.764 7.787 1.00 79.56 89 LYS A CA 1
ATOM 672 C C . LYS A 1 89 ? 10.939 -9.905 6.626 1.00 79.56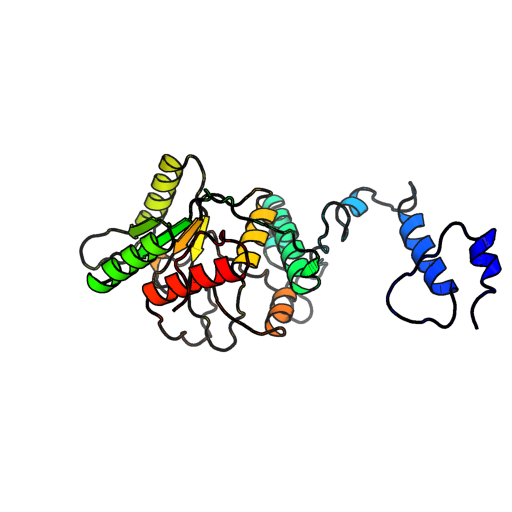 89 LYS A C 1
ATOM 674 O O . LYS A 1 89 ? 10.339 -8.869 6.356 1.00 79.56 89 LYS A O 1
ATOM 679 N N . ILE A 1 90 ? 12.000 -10.327 5.940 1.00 81.62 90 ILE A N 1
ATOM 680 C CA . ILE A 1 90 ? 12.503 -9.643 4.744 1.00 81.62 90 ILE A CA 1
ATOM 681 C C . ILE A 1 90 ? 11.426 -9.638 3.663 1.00 81.62 90 ILE A C 1
ATOM 683 O O . ILE A 1 90 ? 11.137 -8.590 3.097 1.00 81.62 90 ILE A O 1
ATOM 687 N N . GLU A 1 91 ? 10.799 -10.782 3.408 1.00 83.44 91 GLU A N 1
ATOM 688 C CA . GLU A 1 91 ? 9.788 -10.894 2.364 1.00 83.44 91 GLU A CA 1
ATOM 689 C C . GLU A 1 91 ? 8.517 -10.091 2.689 1.00 83.44 91 GLU A C 1
ATOM 691 O O . GLU A 1 91 ? 7.995 -9.375 1.835 1.00 83.44 91 GLU A O 1
ATOM 696 N N . ALA A 1 92 ? 8.072 -10.107 3.951 1.00 77.38 92 ALA A N 1
ATOM 697 C CA . ALA A 1 92 ? 6.996 -9.228 4.413 1.00 77.38 92 ALA A CA 1
ATOM 698 C C . ALA A 1 92 ? 7.352 -7.739 4.229 1.00 77.38 92 ALA A C 1
ATOM 700 O O . ALA A 1 92 ? 6.543 -6.957 3.724 1.00 77.38 92 ALA A O 1
ATOM 701 N N . TRP A 1 93 ? 8.588 -7.349 4.564 1.00 80.31 93 TRP A N 1
ATOM 702 C CA . TRP A 1 93 ? 9.076 -5.985 4.364 1.00 80.31 93 TRP A CA 1
ATOM 703 C C . TRP A 1 93 ? 9.118 -5.591 2.881 1.00 80.31 93 TRP A C 1
ATOM 705 O O . TRP A 1 93 ? 8.733 -4.467 2.551 1.00 80.31 93 TRP A O 1
ATOM 715 N N . ARG A 1 94 ? 9.542 -6.490 1.981 1.00 82.25 94 ARG A N 1
ATOM 716 C CA . ARG A 1 94 ? 9.593 -6.230 0.531 1.00 82.25 94 ARG A CA 1
ATOM 717 C C . ARG A 1 94 ? 8.201 -5.959 -0.014 1.00 82.25 94 ARG A C 1
ATOM 719 O O . ARG A 1 94 ? 7.972 -4.881 -0.555 1.00 82.25 94 ARG A O 1
ATOM 726 N N . ARG A 1 95 ? 7.251 -6.865 0.237 1.00 80.06 95 ARG A N 1
ATOM 727 C CA . ARG A 1 95 ? 5.846 -6.706 -0.173 1.00 80.06 95 ARG A CA 1
ATOM 728 C C . ARG A 1 95 ? 5.249 -5.395 0.326 1.00 80.06 95 ARG A C 1
ATOM 730 O O . ARG A 1 95 ? 4.721 -4.607 -0.454 1.00 80.06 95 ARG A O 1
ATOM 737 N N . ARG A 1 96 ? 5.408 -5.113 1.618 1.00 77.94 96 ARG A N 1
ATOM 738 C CA . ARG A 1 96 ? 4.931 -3.871 2.236 1.00 77.94 96 ARG A CA 1
ATOM 739 C C . ARG A 1 96 ? 5.544 -2.622 1.600 1.00 77.94 96 ARG A C 1
ATOM 741 O O . ARG A 1 96 ? 4.835 -1.649 1.353 1.00 77.94 96 ARG A O 1
ATOM 748 N N . SER A 1 97 ? 6.849 -2.639 1.335 1.00 78.88 97 SER A N 1
ATOM 749 C CA . SER A 1 97 ? 7.574 -1.500 0.759 1.00 78.88 97 SER A CA 1
ATOM 750 C C . SER A 1 97 ? 7.211 -1.261 -0.707 1.00 78.88 97 SER A C 1
ATOM 752 O O . SER A 1 97 ? 7.032 -0.109 -1.096 1.00 78.88 97 SER A O 1
ATOM 754 N N . ALA A 1 98 ? 7.060 -2.328 -1.497 1.00 82.25 98 ALA A N 1
ATOM 755 C CA . ALA A 1 98 ? 6.580 -2.288 -2.880 1.00 82.25 98 ALA A CA 1
ATOM 756 C C . ALA A 1 98 ? 5.206 -1.611 -2.967 1.00 82.25 98 ALA A C 1
ATOM 758 O O . ALA A 1 98 ? 5.011 -0.633 -3.692 1.00 82.25 98 ALA A O 1
ATOM 759 N N . CYS A 1 99 ? 4.264 -2.048 -2.135 1.00 80.38 99 CYS A N 1
ATOM 760 C CA . CYS A 1 99 ? 2.926 -1.477 -2.109 1.00 80.38 99 CYS A CA 1
ATOM 761 C C . CYS A 1 99 ? 2.892 -0.031 -1.649 1.00 80.38 99 CYS A C 1
ATOM 763 O O . CYS A 1 99 ? 2.254 0.804 -2.287 1.00 80.38 99 CYS A O 1
ATOM 765 N N . LEU A 1 100 ? 3.625 0.290 -0.583 1.00 75.88 100 LEU A N 1
ATOM 766 C CA . LEU A 1 100 ? 3.745 1.670 -0.134 1.00 75.88 100 LEU A CA 1
ATOM 767 C C . LEU A 1 100 ? 4.296 2.567 -1.234 1.00 75.88 100 LEU A C 1
ATOM 769 O O . LEU A 1 100 ? 3.709 3.604 -1.527 1.00 75.88 100 LEU A O 1
ATOM 773 N N . ARG A 1 101 ? 5.385 2.149 -1.881 1.00 79.56 101 ARG A N 1
ATOM 774 C CA . ARG A 1 101 ? 5.965 2.876 -3.010 1.00 79.56 101 ARG A CA 1
ATOM 775 C C . ARG A 1 101 ? 4.944 3.074 -4.126 1.00 79.56 101 ARG A C 1
ATOM 777 O O . ARG A 1 101 ? 4.818 4.182 -4.636 1.00 79.56 101 ARG A O 1
ATOM 784 N N . THR A 1 102 ? 4.202 2.025 -4.465 1.00 82.94 102 THR A N 1
ATOM 785 C CA . THR A 1 102 ? 3.159 2.057 -5.496 1.00 82.94 102 THR A CA 1
ATOM 786 C C . THR A 1 102 ? 2.090 3.079 -5.160 1.00 82.94 102 THR A C 1
ATOM 788 O O . THR A 1 102 ? 1.870 3.993 -5.939 1.00 82.94 102 THR A O 1
ATOM 791 N N . TRP A 1 103 ? 1.479 3.016 -3.979 1.00 78.69 103 TRP A N 1
ATOM 792 C CA . TRP A 1 103 ? 0.404 3.945 -3.621 1.00 78.69 103 TRP A CA 1
ATOM 793 C C . TRP A 1 103 ? 0.853 5.390 -3.450 1.00 78.69 103 TRP A C 1
ATOM 795 O O . TRP A 1 103 ? 0.024 6.291 -3.520 1.00 78.69 103 TRP A O 1
ATOM 805 N N . LEU A 1 104 ? 2.144 5.621 -3.225 1.00 72.81 104 LEU A N 1
ATOM 806 C CA . LEU A 1 104 ? 2.703 6.965 -3.133 1.00 72.81 104 LEU A CA 1
ATOM 807 C C . LEU A 1 104 ? 3.050 7.557 -4.499 1.00 72.81 104 LEU A C 1
ATOM 809 O O . LEU A 1 104 ? 2.840 8.748 -4.710 1.00 72.81 104 LEU A O 1
ATOM 813 N N . VAL A 1 105 ? 3.605 6.748 -5.404 1.00 78.75 105 VAL A N 1
ATOM 814 C CA . VAL A 1 105 ? 4.146 7.216 -6.693 1.00 78.75 105 VAL A CA 1
ATOM 815 C C . VAL A 1 105 ? 3.150 7.027 -7.838 1.00 78.75 105 VAL A C 1
ATOM 817 O O . VAL A 1 105 ? 3.094 7.851 -8.744 1.00 78.75 105 VAL A O 1
ATOM 820 N N . ARG A 1 106 ? 2.375 5.944 -7.797 1.00 83.38 106 ARG A N 1
ATOM 821 C CA . ARG A 1 106 ? 1.386 5.526 -8.797 1.00 83.38 106 ARG A CA 1
ATOM 822 C C . ARG A 1 106 ? 0.069 5.123 -8.102 1.00 83.38 106 ARG A C 1
ATOM 824 O O . ARG A 1 106 ? -0.328 3.955 -8.156 1.00 83.38 106 ARG A O 1
ATOM 831 N N . PRO A 1 107 ? -0.594 6.050 -7.377 1.00 79.44 107 PRO A N 1
ATOM 832 C CA . PRO A 1 107 ? -1.816 5.767 -6.618 1.00 79.44 107 PRO A CA 1
ATOM 833 C C . PRO A 1 107 ? -2.962 5.202 -7.465 1.00 79.44 107 PRO A C 1
ATOM 835 O O . PRO A 1 107 ? -3.871 4.593 -6.915 1.00 79.44 107 PRO A O 1
ATOM 838 N N . GLU A 1 108 ? -2.941 5.386 -8.780 1.00 83.69 108 GLU A N 1
ATOM 839 C CA . GLU A 1 108 ? -3.917 4.827 -9.711 1.00 83.69 108 GLU A CA 1
ATOM 840 C C . GLU A 1 108 ? -3.779 3.314 -9.928 1.00 83.69 108 GLU A C 1
ATOM 842 O O . GLU A 1 108 ? -4.748 2.677 -10.323 1.00 83.69 108 GLU A O 1
ATOM 847 N N . LEU A 1 109 ? -2.617 2.719 -9.629 1.00 84.75 109 LEU A N 1
ATOM 848 C CA . LEU A 1 109 ? -2.411 1.261 -9.683 1.00 84.75 109 LEU A CA 1
ATOM 849 C C . LEU A 1 109 ? -2.957 0.540 -8.444 1.00 84.75 109 LEU A C 1
ATOM 851 O O . LEU A 1 109 ? -2.796 -0.662 -8.244 1.00 84.75 109 LEU A O 1
ATOM 855 N N . ARG A 1 110 ? -3.565 1.304 -7.544 1.00 79.31 110 ARG A N 1
ATOM 856 C CA . ARG A 1 110 ? -4.088 0.821 -6.285 1.00 79.31 110 ARG A CA 1
ATOM 857 C C . ARG A 1 110 ? -5.281 -0.104 -6.507 1.00 79.31 110 ARG A C 1
ATOM 859 O O . ARG A 1 110 ? -6.281 0.339 -7.073 1.00 79.31 110 ARG A O 1
ATOM 866 N N . PRO A 1 111 ? -5.250 -1.339 -5.976 1.00 71.62 111 PRO A N 1
ATOM 867 C CA . PRO A 1 111 ? -6.410 -2.207 -6.041 1.00 71.62 111 PRO A CA 1
ATOM 868 C C . PRO A 1 111 ? -7.620 -1.555 -5.352 1.00 71.62 111 PRO A C 1
ATOM 870 O O . PRO A 1 111 ? -7.491 -0.982 -4.257 1.00 71.62 111 PRO A O 1
ATOM 873 N N . PRO A 1 112 ? -8.822 -1.645 -5.942 1.00 68.94 112 PRO A N 1
ATOM 874 C CA . PRO A 1 112 ? -10.028 -1.163 -5.306 1.00 68.94 112 PRO A CA 1
ATOM 875 C C . PRO A 1 112 ? -10.469 -2.126 -4.179 1.00 68.94 112 PRO A C 1
ATOM 877 O O . PRO A 1 112 ? -11.421 -2.874 -4.353 1.00 68.94 112 PRO A O 1
ATOM 880 N N . LEU A 1 113 ? -9.806 -2.135 -3.015 1.00 75.25 113 LEU A N 1
ATOM 881 C CA . LEU A 1 113 ? -10.346 -2.778 -1.812 1.00 75.25 113 LEU A CA 1
ATOM 882 C C . LEU A 1 113 ? -11.732 -2.208 -1.480 1.00 75.25 113 LEU A C 1
ATOM 884 O O . LEU A 1 113 ? -11.904 -1.006 -1.293 1.00 75.25 113 LEU A O 1
ATOM 888 N N . GLN A 1 114 ? -12.727 -3.073 -1.361 1.00 73.62 114 GLN A N 1
ATOM 889 C CA . GLN A 1 114 ? -14.018 -2.729 -0.781 1.00 73.62 114 GLN A CA 1
ATOM 890 C C . GLN A 1 114 ? -14.261 -3.653 0.400 1.00 73.62 114 GLN A C 1
ATOM 892 O O . GLN A 1 114 ? -13.973 -4.847 0.328 1.00 73.62 114 GLN A O 1
ATOM 897 N N . LEU A 1 115 ? -14.756 -3.094 1.502 1.00 78.06 115 LEU A N 1
ATOM 898 C CA . LEU A 1 115 ? -15.280 -3.919 2.577 1.00 78.06 115 LEU A CA 1
ATOM 899 C C . LEU A 1 115 ? -16.672 -4.382 2.157 1.00 78.06 115 LEU A C 1
ATOM 901 O O . LEU A 1 115 ? -17.486 -3.577 1.700 1.00 78.06 115 LEU A O 1
ATOM 905 N N . ASP A 1 116 ? -16.951 -5.671 2.326 1.00 78.62 116 ASP A N 1
ATOM 906 C CA . ASP A 1 116 ? -18.290 -6.201 2.094 1.00 78.62 116 ASP A CA 1
ATOM 907 C C . ASP A 1 116 ? -19.321 -5.455 2.952 1.00 78.62 116 ASP A C 1
ATOM 909 O O . ASP A 1 116 ? -19.027 -5.008 4.062 1.00 78.62 116 ASP A O 1
ATOM 913 N N . ALA A 1 117 ? -20.572 -5.372 2.494 1.00 73.75 117 ALA A N 1
ATOM 914 C CA . ALA A 1 117 ? -21.629 -4.686 3.244 1.00 73.75 117 ALA A CA 1
ATOM 915 C C . ALA A 1 117 ? -21.874 -5.272 4.652 1.00 73.75 117 ALA A C 1
ATOM 917 O O . ALA A 1 117 ? -22.380 -4.579 5.530 1.00 73.75 117 ALA A O 1
ATOM 918 N N . GLY A 1 118 ? -21.509 -6.542 4.866 1.00 78.69 118 GLY A N 1
ATOM 919 C CA . GLY A 1 118 ? -21.553 -7.222 6.164 1.00 78.69 118 GLY A CA 1
ATOM 920 C C . GLY A 1 118 ? -20.228 -7.213 6.930 1.00 78.69 118 GLY A C 1
ATOM 921 O O . GLY A 1 118 ? -20.112 -7.916 7.934 1.00 78.69 118 GLY A O 1
ATOM 922 N N . HIS A 1 119 ? -19.219 -6.476 6.459 1.00 85.81 119 HIS A N 1
ATOM 923 C CA . HIS A 1 119 ? -17.920 -6.426 7.107 1.00 85.81 119 HIS A CA 1
ATOM 924 C C . HIS A 1 119 ? -18.054 -5.853 8.517 1.00 85.81 119 HIS A C 1
ATOM 926 O O . HIS A 1 119 ? -18.645 -4.797 8.751 1.00 85.81 119 HIS A O 1
ATOM 932 N N . VAL A 1 120 ? -17.500 -6.574 9.483 1.00 88.00 120 VAL A N 1
ATOM 933 C CA . VAL A 1 120 ? -17.679 -6.251 10.892 1.00 88.00 120 VAL A CA 1
ATOM 934 C C . VAL A 1 120 ? -16.758 -5.095 11.267 1.00 88.00 120 VAL A C 1
ATOM 936 O O . VAL A 1 120 ? -15.554 -5.289 11.395 1.00 88.00 120 VAL A O 1
ATOM 939 N N . LEU A 1 121 ? -17.331 -3.909 11.482 1.00 88.00 121 LEU A N 1
ATOM 940 C CA . LEU A 1 121 ? -16.623 -2.719 11.956 1.00 88.00 121 LEU A CA 1
ATOM 941 C C . LEU A 1 121 ? -17.015 -2.379 13.398 1.00 88.00 121 LEU A C 1
ATOM 943 O O . LEU A 1 121 ? -18.196 -2.388 13.757 1.00 88.00 121 LEU A O 1
ATOM 947 N N . ARG A 1 122 ? -16.017 -2.056 14.228 1.00 87.88 122 ARG A N 1
ATOM 948 C CA . ARG A 1 122 ? -16.205 -1.735 15.645 1.00 87.88 122 ARG A CA 1
ATOM 949 C C . ARG A 1 122 ? -15.487 -0.464 16.066 1.00 87.88 122 ARG A C 1
ATOM 951 O O . ARG A 1 122 ? -14.342 -0.244 15.691 1.00 87.88 122 ARG A O 1
ATOM 958 N N . LEU A 1 123 ? -16.125 0.317 16.926 1.00 87.56 123 LEU A N 1
ATOM 959 C CA . LEU A 1 123 ? -15.517 1.405 17.683 1.00 87.56 123 LEU A CA 1
ATOM 960 C C . LEU A 1 123 ? -15.129 0.881 19.062 1.00 87.56 123 LEU A C 1
ATOM 962 O O . LEU A 1 123 ? -15.985 0.430 19.817 1.00 87.56 123 LEU A O 1
ATOM 966 N N . ILE A 1 124 ? -13.849 0.922 19.405 1.00 81.19 124 ILE A N 1
ATOM 967 C CA . ILE A 1 124 ? -13.330 0.382 20.659 1.00 81.19 124 ILE A CA 1
ATOM 968 C C . ILE A 1 124 ? -12.778 1.540 21.475 1.00 81.19 124 ILE A C 1
ATOM 970 O O . ILE A 1 124 ? -11.910 2.276 21.012 1.00 81.19 124 ILE A O 1
ATOM 974 N N . ALA A 1 125 ? -13.273 1.704 22.693 1.00 79.88 125 ALA A N 1
ATOM 975 C CA . ALA A 1 125 ? -12.954 2.856 23.517 1.00 79.88 125 ALA A CA 1
ATOM 976 C C . ALA A 1 125 ? -12.583 2.450 24.956 1.00 79.88 125 ALA A C 1
ATOM 978 O O . ALA A 1 125 ? -12.995 1.383 25.422 1.00 79.88 125 ALA A O 1
ATOM 979 N N . PRO A 1 126 ? -11.789 3.260 25.677 1.00 73.81 126 PRO A N 1
ATOM 980 C CA . PRO A 1 126 ? -11.372 2.940 27.042 1.00 73.81 126 PRO A CA 1
ATOM 981 C C . PRO A 1 126 ? -12.505 3.134 28.068 1.00 73.81 126 PRO A C 1
ATOM 983 O O . PRO A 1 126 ? -13.346 4.019 27.919 1.00 73.81 126 PRO A O 1
ATOM 986 N N . ALA A 1 127 ? -12.486 2.384 29.178 1.00 73.94 127 ALA A N 1
ATOM 987 C CA . ALA A 1 127 ? -13.416 2.576 30.307 1.00 73.94 127 ALA A CA 1
ATOM 988 C C . ALA A 1 127 ? -13.371 3.978 30.939 1.00 73.94 127 ALA A C 1
ATOM 990 O O . ALA A 1 127 ? -14.319 4.375 31.618 1.00 73.94 127 ALA A O 1
ATOM 991 N N . SER A 1 128 ? -12.281 4.722 30.732 1.00 70.69 128 SER A N 1
ATOM 992 C CA . SER A 1 128 ? -12.087 6.068 31.273 1.00 70.69 128 SER A CA 1
ATOM 993 C C . SER A 1 128 ? -13.019 7.123 30.677 1.00 70.69 128 SER A C 1
ATOM 995 O O . SER A 1 128 ? -13.110 8.210 31.238 1.00 70.69 128 SER A O 1
ATOM 997 N N . LEU A 1 129 ? -13.696 6.831 29.561 1.00 75.00 129 LEU A N 1
ATOM 998 C CA . LEU A 1 129 ? -14.742 7.699 29.017 1.00 75.00 129 LEU A CA 1
ATOM 999 C C . LEU A 1 129 ? -15.821 7.954 30.068 1.00 75.00 129 LEU A C 1
ATOM 1001 O O . LEU A 1 129 ? -16.245 7.016 30.744 1.00 75.00 129 LEU A O 1
ATOM 1005 N N . ASP A 1 130 ? -16.277 9.194 30.206 1.00 80.50 130 ASP A N 1
ATOM 1006 C CA . ASP A 1 130 ? -17.409 9.525 31.071 1.00 80.50 130 ASP A CA 1
ATOM 1007 C C . ASP A 1 130 ? -18.739 8.983 30.504 1.00 80.50 130 ASP A C 1
ATOM 1009 O O . ASP A 1 130 ? -18.801 8.446 29.397 1.00 80.50 130 ASP A O 1
ATOM 1013 N N . ALA A 1 131 ? -19.806 9.044 31.304 1.00 83.38 131 ALA A N 1
ATOM 1014 C CA . ALA A 1 131 ? -21.094 8.457 30.937 1.00 83.38 131 ALA A CA 1
ATOM 1015 C C . ALA A 1 131 ? -21.726 9.115 29.695 1.00 83.38 131 ALA A C 1
ATOM 1017 O O . ALA A 1 131 ? -22.258 8.395 28.852 1.00 83.38 131 ALA A O 1
ATOM 1018 N N . ASP A 1 132 ? -21.615 10.440 29.563 1.00 83.62 132 ASP A N 1
ATOM 1019 C CA . ASP A 1 132 ? -22.158 11.202 28.433 1.00 83.62 132 ASP A CA 1
ATOM 1020 C C . ASP A 1 132 ? -21.414 10.848 27.138 1.00 83.62 132 ASP A C 1
ATOM 1022 O O . ASP A 1 132 ? -22.016 10.443 26.145 1.00 83.62 132 ASP A O 1
ATOM 1026 N N . ALA A 1 133 ? -20.082 10.851 27.171 1.00 80.25 133 ALA A N 1
ATOM 1027 C CA . ALA A 1 133 ? -19.257 10.473 26.033 1.00 80.25 133 ALA A CA 1
ATOM 1028 C C . ALA A 1 133 ? -19.463 9.005 25.615 1.00 80.25 133 ALA A C 1
ATOM 1030 O O . ALA A 1 133 ? -19.433 8.692 24.421 1.00 80.25 133 ALA A O 1
ATOM 1031 N N . ARG A 1 134 ? -19.711 8.087 26.564 1.00 85.88 134 ARG A N 1
ATOM 1032 C CA . ARG A 1 134 ? -20.091 6.696 26.246 1.00 85.88 134 ARG A CA 1
ATOM 1033 C C . ARG A 1 134 ? -21.442 6.622 25.539 1.00 85.88 134 ARG A C 1
ATOM 1035 O O . ARG A 1 134 ? -21.575 5.861 24.581 1.00 85.88 134 ARG A O 1
ATOM 1042 N N . GLU A 1 135 ? -22.433 7.382 25.994 1.00 88.62 135 GLU A N 1
ATOM 1043 C CA . GLU A 1 135 ? -23.762 7.418 25.379 1.00 88.62 135 GLU A CA 1
ATOM 1044 C C . GLU A 1 135 ? -23.723 8.032 23.974 1.00 88.62 135 GLU A C 1
ATOM 1046 O O . GLU A 1 135 ? -24.313 7.481 23.037 1.00 88.62 135 GLU A O 1
ATOM 1051 N N . GLN A 1 136 ? -22.960 9.111 23.796 1.00 87.44 136 GLN A N 1
ATOM 1052 C CA . GLN A 1 136 ? -22.706 9.727 22.494 1.00 87.44 136 GLN A CA 1
ATOM 1053 C C . GLN A 1 136 ? -22.005 8.756 21.541 1.00 87.44 136 GLN A C 1
ATOM 1055 O O . GLN A 1 136 ? -22.435 8.606 20.397 1.00 87.44 136 GLN A O 1
ATOM 1060 N N . LEU A 1 137 ? -20.976 8.038 22.009 1.00 87.00 137 LEU A N 1
ATOM 1061 C CA . LEU A 1 137 ? -20.283 7.032 21.205 1.00 87.00 137 LEU A CA 1
ATOM 1062 C C . LEU A 1 137 ? -21.218 5.886 20.800 1.00 87.00 137 LEU A C 1
ATOM 1064 O O . LEU A 1 137 ? -21.214 5.477 19.642 1.00 87.00 137 LEU A O 1
ATOM 1068 N N . ALA A 1 138 ? -22.041 5.384 21.724 1.00 90.50 138 ALA A N 1
ATOM 1069 C CA . ALA A 1 138 ? -23.007 4.326 21.435 1.00 90.50 138 ALA A CA 1
ATOM 1070 C C . ALA A 1 138 ? -24.093 4.792 20.449 1.00 90.50 138 ALA A C 1
ATOM 1072 O O . ALA A 1 138 ? -24.535 4.026 19.593 1.00 90.50 138 ALA A O 1
ATOM 1073 N N . THR A 1 139 ? -24.516 6.054 20.547 1.00 92.50 139 THR A N 1
ATOM 1074 C CA . THR A 1 139 ? -25.468 6.669 19.613 1.00 92.50 139 THR A CA 1
ATOM 1075 C C . THR A 1 139 ? -24.866 6.819 18.222 1.00 92.50 139 THR A C 1
ATOM 1077 O O . THR A 1 139 ? -25.508 6.434 17.246 1.00 92.50 139 THR A O 1
ATOM 1080 N N . LEU A 1 140 ? -23.620 7.291 18.135 1.00 89.38 140 LEU A N 1
ATOM 1081 C CA . LEU A 1 140 ? -22.864 7.356 16.888 1.00 89.38 140 LEU A CA 1
ATOM 1082 C C . LEU A 1 140 ? -22.689 5.962 16.272 1.00 89.38 140 LEU A C 1
ATOM 1084 O O . LEU A 1 140 ? -22.938 5.773 15.090 1.00 89.38 140 LEU A O 1
ATOM 1088 N N . ALA A 1 141 ? -22.316 4.963 17.071 1.00 91.06 141 ALA A N 1
ATOM 1089 C CA . ALA A 1 141 ? -22.139 3.600 16.586 1.00 91.06 141 ALA A CA 1
ATOM 1090 C C . ALA A 1 141 ? -23.432 3.050 15.958 1.00 91.06 141 ALA A C 1
ATOM 1092 O O . ALA A 1 141 ? -23.419 2.572 14.825 1.00 91.06 141 ALA A O 1
ATOM 1093 N N . ARG A 1 142 ? -24.575 3.229 16.638 1.00 91.44 142 ARG A N 1
ATOM 1094 C CA . ARG A 1 142 ? -25.895 2.847 16.111 1.00 91.44 142 ARG A CA 1
ATOM 1095 C C . ARG A 1 142 ? -26.256 3.582 14.822 1.00 91.44 142 ARG A C 1
ATOM 1097 O O . ARG A 1 142 ? -26.753 2.940 13.902 1.00 91.44 142 ARG A O 1
ATOM 1104 N N . SER A 1 143 ? -26.017 4.893 14.736 1.00 90.06 143 SER A N 1
ATOM 1105 C CA . SER A 1 143 ? -26.361 5.674 13.535 1.00 90.06 143 SER A CA 1
ATOM 1106 C C . SER A 1 143 ? -25.496 5.330 12.319 1.00 90.06 143 SER A C 1
ATOM 1108 O O . SER A 1 143 ? -25.911 5.565 11.185 1.00 90.06 143 SER A O 1
ATOM 1110 N N . TRP A 1 144 ? -24.324 4.740 12.552 1.00 88.06 144 TRP A N 1
ATOM 1111 C CA . TRP A 1 144 ? -23.442 4.202 11.521 1.00 88.06 144 TRP A CA 1
ATOM 1112 C C . TRP A 1 144 ? -23.582 2.691 11.328 1.00 88.06 144 TRP A C 1
ATOM 1114 O O . TRP A 1 144 ? -22.881 2.138 10.496 1.00 88.06 144 TRP A O 1
ATOM 1124 N N . GLY A 1 145 ? -24.465 2.001 12.056 1.00 87.75 145 GLY A N 1
ATOM 1125 C CA . GLY A 1 145 ? -24.612 0.545 11.943 1.00 87.75 145 GLY A CA 1
ATOM 1126 C C . GLY A 1 145 ? -23.364 -0.245 12.361 1.00 87.75 145 GLY A C 1
ATOM 1127 O O . GLY A 1 145 ? -23.183 -1.375 11.918 1.00 87.75 145 GLY A O 1
ATOM 1128 N N . VAL A 1 146 ? -22.504 0.338 13.200 1.00 89.75 146 VAL A N 1
ATOM 1129 C CA . VAL A 1 146 ? -21.280 -0.290 13.717 1.00 89.75 146 VAL A CA 1
ATOM 1130 C C . VAL A 1 146 ? -21.440 -0.658 15.189 1.00 89.75 146 VAL A C 1
ATOM 1132 O O . VAL A 1 146 ? -22.246 -0.080 15.919 1.00 89.75 146 VAL A O 1
ATOM 1135 N N . GLU A 1 147 ? -20.657 -1.624 15.659 1.00 90.00 147 GLU A N 1
ATOM 1136 C CA . GLU A 1 147 ? -20.657 -2.002 17.074 1.00 90.00 147 GLU A CA 1
ATOM 1137 C C . GLU A 1 147 ? -19.742 -1.069 17.879 1.00 90.00 147 GLU A C 1
ATOM 1139 O O . GLU A 1 147 ? -18.646 -0.738 17.437 1.00 90.00 147 GLU A O 1
ATOM 1144 N N . SER A 1 148 ? -20.138 -0.671 19.089 1.00 90.69 148 SER A N 1
ATOM 1145 C CA . SER A 1 148 ? -19.232 -0.014 20.042 1.00 90.69 148 SER A CA 1
ATOM 1146 C C . SER A 1 148 ? -18.883 -0.943 21.199 1.00 90.69 148 SER A C 1
ATOM 1148 O O . SER A 1 148 ? -19.781 -1.503 21.826 1.00 90.69 148 SER A O 1
ATOM 1150 N N . ILE A 1 149 ? -17.600 -1.042 21.539 1.00 86.00 149 ILE A N 1
ATOM 1151 C CA . ILE A 1 149 ? -17.082 -1.785 22.690 1.00 86.00 149 ILE A CA 1
ATOM 1152 C C . ILE A 1 149 ? -16.360 -0.809 23.614 1.00 86.00 149 ILE A C 1
ATOM 1154 O O . ILE A 1 149 ? -15.438 -0.110 23.200 1.00 86.00 149 ILE A O 1
ATOM 1158 N N . VAL A 1 150 ? -16.736 -0.802 24.891 1.00 81.19 150 VAL A N 1
ATOM 1159 C CA . VAL A 1 150 ? -15.972 -0.115 25.937 1.00 81.19 150 VAL A CA 1
ATOM 1160 C C . VAL A 1 150 ? -15.174 -1.165 26.703 1.00 81.19 150 VAL A C 1
ATOM 1162 O O . VAL A 1 150 ? -15.755 -2.082 27.284 1.00 81.19 150 VAL A O 1
ATOM 1165 N N . LEU A 1 151 ? -13.844 -1.059 26.685 1.00 73.00 151 LEU A N 1
ATOM 1166 C CA . LEU A 1 151 ? -12.970 -1.981 27.410 1.00 73.00 151 LEU A CA 1
ATOM 1167 C C . LEU A 1 151 ? -13.069 -1.725 28.906 1.00 73.00 151 LEU A C 1
ATOM 1169 O O . LEU A 1 151 ? -12.657 -0.670 29.377 1.00 73.00 151 LEU A O 1
ATOM 1173 N N . GLY A 1 152 ? -13.614 -2.695 29.638 1.00 63.88 152 GLY A N 1
ATOM 1174 C CA . GLY A 1 152 ? -13.763 -2.622 31.082 1.00 63.88 152 GLY A CA 1
ATOM 1175 C C . GLY A 1 152 ? -12.480 -2.970 31.832 1.00 63.88 152 GLY A C 1
ATOM 1176 O O . GLY A 1 152 ? -11.957 -4.069 31.695 1.00 63.88 152 GLY A O 1
ATOM 1177 N N . SER A 1 153 ? -12.076 -2.085 32.734 1.00 47.06 153 SER A N 1
ATOM 1178 C CA . SER A 1 153 ? -11.485 -2.443 34.023 1.00 47.06 153 SER A CA 1
ATOM 1179 C C . SER A 1 153 ? -12.013 -1.434 35.049 1.00 47.06 153 SER A C 1
ATOM 1181 O O . SER A 1 153 ? -12.322 -0.299 34.689 1.00 47.06 153 SER A O 1
ATOM 1183 N N . GLY A 1 154 ? -12.255 -1.866 36.293 1.00 41.28 154 GLY A N 1
ATOM 1184 C CA . GLY A 1 154 ? -12.964 -1.086 37.318 1.00 41.28 154 GLY A CA 1
ATOM 1185 C C . GLY A 1 154 ? -12.534 0.386 37.400 1.00 41.28 154 GLY A C 1
ATOM 1186 O O . GLY A 1 154 ? -11.371 0.700 37.139 1.00 41.28 154 GLY A O 1
ATOM 1187 N N . LEU A 1 155 ? -13.506 1.253 37.728 1.00 30.81 155 LEU A N 1
ATOM 1188 C CA . LEU A 1 155 ? -13.395 2.713 37.881 1.00 30.81 155 LEU A CA 1
ATOM 1189 C C . LEU A 1 155 ? -11.938 3.219 37.920 1.00 30.81 155 LEU A C 1
ATOM 1191 O O . LEU A 1 155 ? -11.261 3.104 38.937 1.00 30.81 155 LEU A O 1
ATOM 1195 N N . GLY A 1 156 ? -11.473 3.791 36.805 1.00 41.03 156 GLY A N 1
ATOM 1196 C CA . GLY A 1 156 ? -10.233 4.572 36.755 1.00 41.03 156 GLY A CA 1
ATOM 1197 C C . GLY A 1 156 ? -8.952 3.848 36.327 1.00 41.03 156 GLY A C 1
ATOM 1198 O O . GLY A 1 156 ? -7.894 4.472 36.358 1.00 41.03 156 GLY A O 1
ATOM 1199 N N . SER A 1 157 ? -8.996 2.584 35.898 1.00 41.56 157 SER A N 1
ATOM 1200 C CA . SER A 1 157 ? -7.798 1.903 35.375 1.00 41.56 157 SER A CA 1
ATOM 1201 C C . SER A 1 157 ? -7.710 1.973 33.844 1.00 41.56 157 SER A C 1
ATOM 1203 O O . SER A 1 157 ? -8.667 1.669 33.136 1.00 41.56 157 SER A O 1
ATOM 1205 N N . ARG A 1 158 ? -6.552 2.425 33.343 1.00 47.34 158 ARG A N 1
ATOM 1206 C CA . ARG A 1 158 ? -6.167 2.410 31.923 1.00 47.34 158 ARG A CA 1
ATOM 1207 C C . ARG A 1 158 ? -6.159 0.966 31.388 1.00 47.34 158 ARG A C 1
ATOM 1209 O O . ARG A 1 158 ? -5.770 0.076 32.150 1.00 47.34 158 ARG A O 1
ATOM 1216 N N . PRO A 1 159 ? -6.545 0.719 30.122 1.00 49.06 159 PRO A N 1
ATOM 1217 C CA . PRO A 1 159 ? -6.506 -0.622 29.553 1.00 49.06 159 PRO A CA 1
ATOM 1218 C C . PRO A 1 159 ? -5.059 -1.101 29.506 1.00 49.06 159 PRO A C 1
ATOM 1220 O O . PRO A 1 159 ? -4.212 -0.506 28.846 1.00 49.06 159 PRO A O 1
ATOM 1223 N N . ASN A 1 160 ? -4.759 -2.183 30.216 1.00 50.34 160 ASN A N 1
ATOM 1224 C CA . ASN A 1 160 ? -3.425 -2.760 30.191 1.00 50.34 160 ASN A CA 1
ATOM 1225 C C . ASN A 1 160 ? -3.325 -3.829 29.081 1.00 50.34 160 ASN A C 1
ATOM 1227 O O . ASN A 1 160 ? -4.323 -4.294 28.531 1.00 50.34 160 ASN A O 1
ATOM 1231 N N . MET A 1 161 ? -2.104 -4.266 28.762 1.00 50.28 161 MET A N 1
ATOM 1232 C CA . MET A 1 161 ? -1.802 -5.320 27.777 1.00 50.28 161 MET A CA 1
ATOM 1233 C C . MET A 1 161 ? -2.716 -6.557 27.860 1.00 50.28 161 MET A C 1
ATOM 1235 O O . MET A 1 161 ? -3.016 -7.202 26.850 1.00 50.28 161 MET A O 1
ATOM 1239 N N . ARG A 1 162 ? -3.126 -6.935 29.075 1.00 60.50 162 ARG A N 1
ATOM 1240 C CA . ARG A 1 162 ? -3.983 -8.094 29.323 1.00 60.50 162 ARG A CA 1
ATOM 1241 C C . ARG A 1 162 ? -5.368 -7.878 28.727 1.00 60.50 162 ARG A C 1
ATOM 1243 O O . ARG A 1 162 ? -5.900 -8.821 28.151 1.00 60.50 162 ARG A O 1
ATOM 1250 N N . ASP A 1 163 ? -5.902 -6.666 28.808 1.00 62.28 163 ASP A N 1
ATOM 1251 C CA . ASP A 1 163 ? -7.257 -6.325 28.375 1.00 62.28 163 ASP A CA 1
ATOM 1252 C C . ASP A 1 163 ? -7.370 -6.363 26.845 1.00 62.28 163 ASP A C 1
ATOM 1254 O O . ASP A 1 163 ? -8.305 -6.950 26.306 1.00 62.28 163 ASP A O 1
ATOM 1258 N N . LEU A 1 164 ? -6.360 -5.866 26.122 1.00 62.62 164 LEU A N 1
ATOM 1259 C CA . LEU A 1 164 ? -6.310 -5.949 24.655 1.00 62.62 164 LEU A CA 1
ATOM 1260 C C . LEU A 1 164 ? -6.063 -7.374 24.149 1.00 62.62 164 LEU A C 1
ATOM 1262 O O . LEU A 1 164 ? -6.698 -7.810 23.189 1.00 62.62 164 LEU A O 1
ATOM 1266 N N . LYS A 1 165 ? -5.184 -8.144 24.805 1.00 63.78 165 LYS A N 1
ATOM 1267 C CA . LYS A 1 165 ? -4.999 -9.571 24.480 1.00 63.78 165 LYS A CA 1
ATOM 1268 C C . LYS A 1 165 ? -6.273 -10.373 24.745 1.00 63.78 165 LYS A C 1
ATOM 1270 O O . LYS A 1 165 ? -6.626 -11.248 23.953 1.00 63.78 165 LYS A O 1
ATOM 1275 N N . GLN A 1 166 ? -6.974 -10.077 25.839 1.00 69.06 166 GLN A N 1
ATOM 1276 C CA . GLN A 1 166 ? -8.270 -10.676 26.147 1.00 69.06 166 GLN A CA 1
ATOM 1277 C C . GLN A 1 166 ? -9.328 -10.278 25.121 1.00 69.06 166 GLN A C 1
ATOM 1279 O O . GLN A 1 166 ? -10.046 -11.162 24.658 1.00 69.06 166 GLN A O 1
ATOM 1284 N N . LEU A 1 167 ? -9.375 -9.007 24.712 1.00 73.19 167 LEU A N 1
ATOM 1285 C CA . LEU A 1 167 ? -10.255 -8.528 23.651 1.00 73.19 167 LEU A CA 1
ATOM 1286 C C . LEU A 1 167 ? -10.000 -9.286 22.350 1.00 73.19 167 LEU A C 1
ATOM 1288 O O . LEU A 1 167 ? -10.929 -9.880 21.818 1.00 73.19 167 LEU A O 1
ATOM 1292 N N . ARG A 1 168 ? -8.751 -9.345 21.870 1.00 71.62 168 ARG A N 1
ATOM 1293 C CA . ARG A 1 168 ? -8.402 -10.085 20.644 1.00 71.62 168 ARG A CA 1
ATOM 1294 C C . ARG A 1 168 ? -8.824 -11.545 20.731 1.00 71.62 168 ARG A C 1
ATOM 1296 O O . ARG A 1 168 ? -9.456 -12.057 19.816 1.00 71.62 168 ARG A O 1
ATOM 1303 N N . ARG A 1 169 ? -8.547 -12.210 21.858 1.00 69.38 169 ARG A N 1
ATOM 1304 C CA . ARG A 1 169 ? -8.963 -13.603 22.078 1.00 69.38 169 ARG A CA 1
ATOM 1305 C C . ARG A 1 169 ? -10.486 -13.759 22.073 1.00 69.38 169 ARG A C 1
ATOM 1307 O O . ARG A 1 169 ? -10.992 -14.741 21.534 1.00 69.38 169 ARG A O 1
ATOM 1314 N N . HIS A 1 170 ? -11.204 -12.830 22.697 1.00 79.19 170 HIS A N 1
ATOM 1315 C CA . HIS A 1 170 ? -12.661 -12.831 22.748 1.00 79.19 170 HIS A CA 1
ATOM 1316 C C . HIS A 1 170 ? -13.265 -12.615 21.357 1.00 79.19 170 HIS A C 1
ATOM 1318 O O . HIS A 1 170 ? -14.092 -13.420 20.934 1.00 79.19 170 HIS A O 1
ATOM 1324 N N . LEU A 1 171 ? -12.808 -11.589 20.634 1.00 80.12 171 LEU A N 1
ATOM 1325 C CA . LEU A 1 171 ? -13.251 -11.280 19.276 1.00 80.12 171 LEU A CA 1
ATOM 1326 C C . LEU A 1 171 ? -12.940 -12.427 18.317 1.00 80.12 171 LEU A C 1
ATOM 1328 O O . LEU A 1 171 ? -13.840 -12.884 17.628 1.00 80.12 171 LEU A O 1
ATOM 1332 N N . ARG A 1 172 ? -11.734 -13.005 18.374 1.00 78.81 172 ARG A N 1
ATOM 1333 C CA . ARG A 1 172 ? -11.384 -14.186 17.574 1.00 78.81 172 ARG A CA 1
ATOM 1334 C C . ARG A 1 172 ? -12.323 -15.363 17.833 1.00 78.81 172 ARG A C 1
ATOM 1336 O O . ARG A 1 172 ? -12.738 -16.043 16.901 1.00 78.81 172 ARG A O 1
ATOM 1343 N N . LYS A 1 173 ? -12.669 -15.620 19.100 1.00 83.81 173 LYS A N 1
ATOM 1344 C CA . LYS A 1 173 ? -13.607 -16.695 19.460 1.00 83.81 173 LYS A CA 1
ATOM 1345 C C . LYS A 1 173 ? -15.026 -16.410 18.960 1.00 83.81 173 LYS A C 1
ATOM 1347 O O . LYS A 1 173 ? -15.734 -17.349 18.616 1.00 83.81 173 LYS A O 1
ATOM 1352 N N . ARG A 1 174 ? -15.443 -15.144 18.973 1.00 84.31 174 ARG A N 1
ATOM 1353 C CA . ARG A 1 174 ? -16.777 -14.705 18.553 1.00 84.31 174 ARG A CA 1
ATOM 1354 C C . ARG A 1 174 ? -16.932 -14.701 17.032 1.00 84.31 174 ARG A C 1
ATOM 1356 O O . ARG A 1 174 ? -17.930 -15.204 16.536 1.00 84.31 174 ARG A O 1
ATOM 1363 N N . ASP A 1 175 ? -15.953 -14.149 16.328 1.00 82.69 175 ASP A N 1
ATOM 1364 C CA . ASP A 1 175 ? -16.018 -13.902 14.887 1.00 82.69 175 ASP A CA 1
ATOM 1365 C C . ASP A 1 175 ? -15.450 -15.068 14.066 1.00 82.69 175 ASP A C 1
ATOM 1367 O O . ASP A 1 175 ? -15.629 -15.118 12.855 1.00 82.69 175 ASP A O 1
ATOM 1371 N N . GLY A 1 176 ? -14.727 -15.999 14.699 1.00 81.94 176 GLY A N 1
ATOM 1372 C CA . GLY A 1 176 ? -14.057 -17.105 14.008 1.00 81.94 176 GLY A CA 1
ATOM 1373 C C . GLY A 1 176 ? -12.843 -16.680 13.169 1.00 81.94 176 GLY A C 1
ATOM 1374 O O . GLY A 1 176 ? -12.214 -17.534 12.550 1.00 81.94 176 GLY A O 1
ATOM 1375 N N . ALA A 1 177 ? -12.482 -15.394 13.183 1.00 79.12 177 ALA A N 1
ATOM 1376 C CA . ALA A 1 177 ? -11.375 -14.803 12.435 1.00 79.12 177 ALA A CA 1
ATOM 1377 C C . ALA A 1 177 ? -10.561 -13.842 13.318 1.00 79.12 177 ALA A C 1
ATOM 1379 O O . ALA A 1 177 ? -11.056 -13.331 14.323 1.00 79.12 177 ALA A O 1
ATOM 1380 N N . GLU A 1 178 ? -9.299 -13.592 12.962 1.00 76.31 178 GLU A N 1
ATOM 1381 C CA . GLU A 1 178 ? -8.491 -12.571 13.640 1.00 76.31 178 GLU A CA 1
ATOM 1382 C C . GLU A 1 178 ? -9.015 -11.171 13.299 1.00 76.31 178 GLU A C 1
ATOM 1384 O O . GLU A 1 178 ? -9.122 -10.805 12.129 1.00 76.31 178 GLU A O 1
ATOM 1389 N N . SER A 1 179 ? -9.339 -10.385 14.329 1.00 74.62 179 SER A N 1
ATOM 1390 C CA . SER A 1 179 ? -9.735 -8.988 14.154 1.00 74.62 179 SER A CA 1
ATOM 1391 C C . SER A 1 179 ? -8.515 -8.090 14.008 1.00 74.62 179 SER A C 1
ATOM 1393 O O . SER A 1 179 ? -7.589 -8.149 14.824 1.00 74.62 179 SER A O 1
ATOM 1395 N N . TRP A 1 180 ? -8.555 -7.205 13.021 1.00 76.62 180 TRP A N 1
ATOM 1396 C CA . TRP A 1 180 ? -7.551 -6.170 12.834 1.00 76.62 180 TRP A CA 1
ATOM 1397 C C . TRP A 1 180 ? -7.887 -4.986 13.731 1.00 76.62 180 TRP A C 1
ATOM 1399 O O . TRP A 1 180 ? -9.011 -4.491 13.729 1.00 76.62 180 TRP A 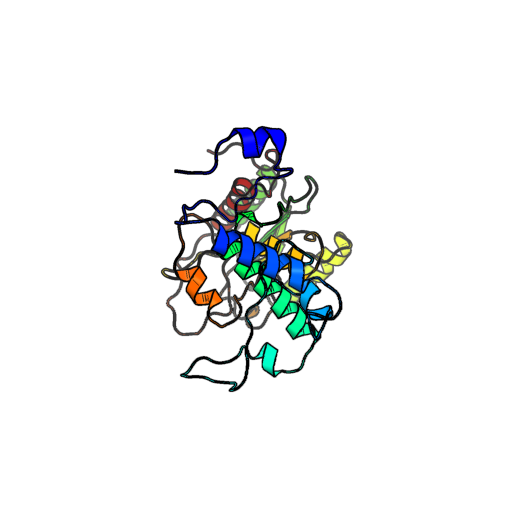O 1
ATOM 1409 N N . LEU A 1 181 ? -6.917 -4.531 14.518 1.00 70.94 181 LEU A N 1
ATOM 1410 C CA . LEU A 1 181 ? -7.094 -3.403 15.429 1.00 70.94 181 LEU A CA 1
ATOM 1411 C C . LEU A 1 181 ? -6.275 -2.212 14.934 1.00 70.94 181 LEU A C 1
ATOM 1413 O O . LEU A 1 181 ? -5.043 -2.280 14.945 1.00 70.94 181 LEU A O 1
ATOM 1417 N N . LEU A 1 182 ? -6.957 -1.136 14.529 1.00 70.62 182 LEU A N 1
ATOM 1418 C CA . LEU A 1 182 ? -6.336 0.112 14.092 1.00 70.62 182 LEU A CA 1
ATOM 1419 C C . LEU A 1 182 ? -6.466 1.208 15.150 1.00 70.62 182 LEU A C 1
ATOM 1421 O O . LEU A 1 182 ? -7.563 1.477 15.630 1.00 70.62 182 LEU A O 1
ATOM 1425 N N . GLY A 1 183 ? -5.357 1.867 15.489 1.00 68.88 183 GLY A N 1
ATOM 1426 C CA . GLY A 1 183 ? -5.368 3.057 16.344 1.00 68.88 183 GLY A CA 1
ATOM 1427 C C . GLY A 1 183 ? -5.853 4.294 15.589 1.00 68.88 183 GLY A C 1
ATOM 1428 O O . GLY A 1 183 ? -5.444 4.522 14.452 1.00 68.88 183 GLY A O 1
ATOM 1429 N N . VAL A 1 184 ? -6.719 5.092 16.216 1.00 64.50 184 VAL A N 1
ATOM 1430 C CA . VAL A 1 184 ? -7.193 6.381 15.696 1.00 64.50 184 VAL A CA 1
ATOM 1431 C C . VAL A 1 184 ? -6.615 7.504 16.557 1.00 64.50 184 VAL A C 1
ATOM 1433 O O . VAL A 1 184 ? -6.778 7.491 17.774 1.00 64.50 184 VAL A O 1
ATOM 1436 N N . GLY A 1 185 ? -5.996 8.508 15.931 1.00 60.81 185 GLY A N 1
ATOM 1437 C CA . GLY A 1 185 ? -5.315 9.596 16.638 1.00 60.81 185 GLY A CA 1
ATOM 1438 C C . GLY A 1 185 ? -5.299 10.901 15.843 1.00 60.81 185 GLY A C 1
ATOM 1439 O O . GLY A 1 185 ? -5.631 10.927 14.661 1.00 60.81 185 GLY A O 1
ATOM 1440 N N . ALA A 1 186 ? -4.934 12.007 16.491 1.00 48.81 186 ALA A N 1
ATOM 1441 C CA . ALA A 1 186 ? -4.707 13.282 15.812 1.00 48.81 186 ALA A CA 1
ATOM 1442 C C . ALA A 1 186 ? -3.230 13.398 15.410 1.00 48.81 186 ALA A C 1
ATOM 1444 O O . ALA A 1 186 ? -2.365 13.111 16.229 1.00 48.81 186 ALA A O 1
ATOM 1445 N N . CYS A 1 187 ? -2.947 13.842 14.181 1.00 47.19 187 CYS A N 1
ATOM 1446 C CA . CYS A 1 187 ? -1.573 14.146 13.775 1.00 47.19 187 CYS A CA 1
ATOM 1447 C C . CYS A 1 187 ? -1.103 15.485 14.344 1.00 47.19 187 CYS A C 1
ATOM 1449 O O . CYS A 1 187 ? -1.839 16.476 14.280 1.00 47.19 187 CYS A O 1
ATOM 1451 N N . GLY A 1 188 ? 0.141 15.514 14.816 1.00 42.84 188 GLY A N 1
ATOM 1452 C CA . GLY A 1 188 ? 0.877 16.740 15.118 1.00 42.84 188 GLY A CA 1
ATOM 1453 C C . GLY A 1 188 ? 1.260 17.538 13.863 1.00 42.84 188 GLY A C 1
ATOM 1454 O O . GLY A 1 188 ? 1.115 17.076 12.725 1.00 42.84 188 GLY A O 1
ATOM 1455 N N . GLU A 1 189 ? 1.757 18.761 14.057 1.00 39.75 189 GLU A N 1
ATOM 1456 C CA . GLU A 1 189 ? 2.337 19.549 12.964 1.00 39.75 189 GLU A CA 1
ATOM 1457 C C . GLU A 1 189 ? 3.585 18.843 12.413 1.00 39.75 189 GLU A C 1
ATOM 1459 O O . GLU A 1 189 ? 4.473 18.456 13.162 1.00 39.75 189 GLU A O 1
ATOM 1464 N N . GLY A 1 190 ? 3.643 18.639 11.094 1.00 43.19 190 GLY A N 1
ATOM 1465 C CA . GLY A 1 190 ? 4.761 17.951 10.434 1.00 43.19 190 GLY A CA 1
ATOM 1466 C C . GLY A 1 190 ? 4.686 16.418 10.432 1.00 43.19 190 GLY A C 1
ATOM 1467 O O . GLY A 1 190 ? 5.406 15.789 9.657 1.00 43.19 190 GLY A O 1
ATOM 1468 N N . GLU A 1 191 ? 3.785 15.800 11.202 1.00 45.56 191 GLU A N 1
ATOM 1469 C CA . GLU A 1 191 ? 3.576 14.352 11.124 1.00 45.56 191 GLU A CA 1
ATOM 1470 C C . GLU A 1 191 ? 2.930 13.965 9.789 1.00 45.56 191 GLU A C 1
ATOM 1472 O O . GLU A 1 191 ? 1.979 14.622 9.359 1.00 45.56 191 GLU A O 1
ATOM 1477 N N . PRO A 1 192 ? 3.385 12.903 9.108 1.00 46.66 192 PRO A N 1
ATOM 1478 C CA . PRO A 1 192 ? 2.786 12.473 7.852 1.00 46.66 192 PRO A CA 1
ATOM 1479 C C . PRO A 1 192 ? 1.361 11.940 8.078 1.00 46.66 192 PRO A C 1
ATOM 1481 O O . PRO A 1 192 ? 1.133 11.036 8.877 1.00 46.66 192 PRO A O 1
ATOM 1484 N N . VAL A 1 193 ? 0.392 12.483 7.336 1.00 49.06 193 VAL A N 1
ATOM 1485 C CA . VAL A 1 193 ? -1.005 12.022 7.377 1.00 49.06 193 VAL A CA 1
ATOM 1486 C C . VAL A 1 193 ? -1.119 10.674 6.666 1.00 49.06 193 VAL A C 1
ATOM 1488 O O . VAL A 1 193 ? -0.496 10.463 5.625 1.00 49.06 193 VAL A O 1
ATOM 1491 N N . ARG A 1 194 ? -1.912 9.761 7.238 1.00 60.19 194 ARG A N 1
ATOM 1492 C CA . ARG A 1 194 ? -2.128 8.405 6.718 1.00 60.19 194 ARG A CA 1
ATOM 1493 C C . ARG A 1 194 ? -3.590 8.193 6.356 1.00 60.19 194 ARG A C 1
ATOM 1495 O O . ARG A 1 194 ? -4.457 8.314 7.216 1.00 60.19 194 ARG A O 1
ATOM 1502 N N . ASP A 1 195 ? -3.828 7.838 5.101 1.00 62.91 195 ASP A N 1
ATOM 1503 C CA . ASP A 1 195 ? -5.138 7.450 4.584 1.00 62.91 195 ASP A CA 1
ATOM 1504 C C . ASP A 1 195 ? -5.554 6.075 5.172 1.00 62.91 195 ASP A C 1
ATOM 1506 O O . ASP A 1 195 ? -4.811 5.101 5.008 1.00 62.91 195 ASP A O 1
ATOM 1510 N N . PRO A 1 196 ? -6.717 5.955 5.852 1.00 68.19 196 PRO A N 1
ATOM 1511 C CA . PRO A 1 196 ? -7.243 4.680 6.351 1.00 68.19 196 PRO A CA 1
ATOM 1512 C C . PRO A 1 196 ? -7.337 3.597 5.287 1.00 68.19 196 PRO A C 1
ATOM 1514 O O . PRO A 1 196 ? -7.059 2.428 5.551 1.00 68.19 196 PRO A O 1
ATOM 1517 N N . ARG A 1 197 ? -7.691 3.999 4.068 1.00 74.38 197 ARG A N 1
ATOM 1518 C CA . ARG A 1 197 ? -7.728 3.110 2.925 1.00 74.38 197 ARG A CA 1
ATOM 1519 C C . ARG A 1 197 ? -6.322 2.589 2.665 1.00 74.38 197 ARG A C 1
ATOM 1521 O O . ARG A 1 197 ? -6.146 1.392 2.478 1.00 74.38 197 ARG A O 1
ATOM 1528 N N . MET A 1 198 ? -5.319 3.471 2.656 1.00 73.31 198 MET A N 1
ATOM 1529 C CA . MET A 1 198 ? -3.945 3.076 2.325 1.00 73.31 198 MET A CA 1
ATOM 1530 C C . MET A 1 198 ? -3.475 2.032 3.327 1.00 73.31 198 MET A C 1
ATOM 1532 O O . MET A 1 198 ? -2.983 0.988 2.935 1.00 73.31 198 MET A O 1
ATOM 1536 N N . LEU A 1 199 ? -3.720 2.267 4.614 1.00 71.44 199 LEU A N 1
ATOM 1537 C CA . LEU A 1 199 ? -3.373 1.329 5.678 1.00 71.44 199 LEU A CA 1
ATOM 1538 C C . LEU A 1 199 ? -4.013 -0.050 5.486 1.00 71.44 199 LEU A C 1
ATOM 1540 O O . LEU A 1 199 ? -3.318 -1.058 5.598 1.00 71.44 199 LEU A O 1
ATOM 1544 N N . LEU A 1 200 ? -5.309 -0.098 5.179 1.00 75.25 200 LEU A N 1
ATOM 1545 C CA . LEU A 1 200 ? -6.010 -1.358 4.946 1.00 75.25 200 LEU A CA 1
ATOM 1546 C C . LEU A 1 200 ? -5.489 -2.090 3.713 1.00 75.25 200 LEU A C 1
ATOM 1548 O O . LEU A 1 200 ? -5.297 -3.300 3.784 1.00 75.25 200 LEU A O 1
ATOM 1552 N N . ASP A 1 201 ? -5.201 -1.372 2.629 1.00 76.19 201 ASP A N 1
ATOM 1553 C CA . ASP A 1 201 ? -4.656 -1.985 1.421 1.00 76.19 201 ASP A CA 1
ATOM 1554 C C . ASP A 1 201 ? -3.268 -2.569 1.683 1.00 76.19 201 ASP A C 1
ATOM 1556 O O . ASP A 1 201 ? -3.000 -3.692 1.260 1.00 76.19 201 ASP A O 1
ATOM 1560 N N . VAL A 1 202 ? -2.401 -1.859 2.425 1.00 73.00 202 VAL A N 1
ATOM 1561 C CA . VAL A 1 202 ? -1.062 -2.372 2.770 1.00 73.00 202 VAL A CA 1
ATOM 1562 C C . VAL A 1 202 ? -1.180 -3.663 3.553 1.00 73.00 202 VAL A C 1
ATOM 1564 O O . VAL A 1 202 ? -0.506 -4.635 3.232 1.00 73.00 202 VAL A O 1
ATOM 1567 N N . LEU A 1 203 ? -2.040 -3.677 4.568 1.00 72.75 203 LEU A N 1
ATOM 1568 C CA . LEU A 1 203 ? -2.224 -4.842 5.423 1.00 72.75 203 LEU A CA 1
ATOM 1569 C C . LEU A 1 203 ? -2.842 -6.014 4.653 1.00 72.75 203 LEU A C 1
ATOM 1571 O O . LEU A 1 203 ? -2.413 -7.152 4.839 1.00 72.75 203 LEU A O 1
ATOM 1575 N N . ALA A 1 204 ? -3.811 -5.740 3.775 1.00 75.12 204 ALA A N 1
ATOM 1576 C CA . ALA A 1 204 ? -4.443 -6.746 2.925 1.00 75.12 204 ALA A CA 1
ATOM 1577 C C . ALA A 1 204 ? -3.446 -7.355 1.945 1.00 75.12 204 ALA A C 1
ATOM 1579 O O . ALA A 1 204 ? -3.390 -8.575 1.797 1.00 75.12 204 ALA A O 1
ATOM 1580 N N . TYR A 1 205 ? -2.604 -6.520 1.341 1.00 75.00 205 TYR A N 1
ATOM 1581 C CA . TYR A 1 205 ? -1.549 -6.982 0.458 1.00 75.00 205 TYR A CA 1
ATOM 1582 C C . TYR A 1 205 ? -0.463 -7.759 1.213 1.00 75.00 205 TYR A C 1
ATOM 1584 O O . TYR A 1 205 ? -0.057 -8.834 0.786 1.00 75.00 205 TYR A O 1
ATOM 1592 N N . GLU A 1 206 ? -0.007 -7.265 2.367 1.00 71.31 206 GLU A N 1
ATOM 1593 C CA . GLU A 1 206 ? 1.011 -7.929 3.191 1.00 71.31 206 GLU A CA 1
ATOM 1594 C C . GLU A 1 206 ? 0.563 -9.341 3.606 1.00 71.31 206 GLU A C 1
ATOM 1596 O O . GLU A 1 206 ? 1.347 -10.292 3.527 1.00 71.31 206 GLU A O 1
ATOM 1601 N N . GLN A 1 207 ? -0.710 -9.485 3.991 1.00 70.50 207 GLN A N 1
ATOM 1602 C CA . GLN A 1 207 ? -1.314 -10.758 4.399 1.00 70.50 207 GLN A CA 1
ATOM 1603 C C . GLN A 1 207 ? -1.853 -11.594 3.230 1.00 70.50 207 GLN A C 1
ATOM 1605 O O . GLN A 1 207 ? -2.255 -12.735 3.458 1.00 70.50 207 GLN A O 1
ATOM 1610 N N . MET A 1 208 ? -1.861 -11.059 2.004 1.00 73.25 208 MET A N 1
ATOM 1611 C CA . MET A 1 208 ? -2.480 -11.675 0.821 1.00 73.25 208 MET A CA 1
ATOM 1612 C C . MET A 1 208 ? -3.928 -12.124 1.081 1.00 73.25 208 MET A C 1
ATOM 1614 O O . MET A 1 208 ? -4.360 -13.192 0.645 1.00 73.25 208 MET A O 1
ATOM 1618 N N . ALA A 1 209 ? -4.674 -11.328 1.844 1.00 73.56 209 ALA A N 1
ATOM 1619 C CA . ALA A 1 209 ? -6.015 -11.664 2.300 1.00 73.56 209 ALA A CA 1
ATOM 1620 C C . ALA A 1 209 ? -6.874 -10.408 2.440 1.00 73.56 209 ALA A C 1
ATOM 1622 O O . ALA A 1 209 ? -6.380 -9.327 2.761 1.00 73.56 209 ALA A O 1
ATOM 1623 N N . ALA A 1 210 ? -8.185 -10.564 2.249 1.00 76.44 210 ALA A N 1
ATOM 1624 C CA . ALA A 1 210 ? -9.132 -9.519 2.606 1.00 76.44 210 ALA A CA 1
ATOM 1625 C C . ALA A 1 210 ? -9.010 -9.189 4.109 1.00 76.44 210 ALA A C 1
ATOM 1627 O O . ALA A 1 210 ? -8.721 -10.086 4.912 1.00 76.44 210 ALA A O 1
ATOM 1628 N N . PRO A 1 211 ? -9.241 -7.927 4.509 1.00 76.50 211 PRO A N 1
ATOM 1629 C CA . PRO A 1 211 ? -9.235 -7.557 5.914 1.00 76.50 211 PRO A CA 1
ATOM 1630 C C . PRO A 1 211 ? -10.223 -8.420 6.702 1.00 76.50 211 PRO A C 1
ATOM 1632 O O . PRO A 1 211 ? -11.361 -8.637 6.279 1.00 76.50 211 PRO A O 1
ATOM 1635 N N . GLY A 1 212 ? -9.784 -8.909 7.863 1.00 77.06 212 GLY A N 1
ATOM 1636 C CA . GLY A 1 212 ? -10.678 -9.498 8.860 1.00 77.06 212 GLY A CA 1
ATOM 1637 C C . GLY A 1 212 ? -11.515 -8.421 9.564 1.00 77.06 212 GLY A C 1
ATOM 1638 O O . GLY A 1 212 ? -11.346 -7.236 9.277 1.00 77.06 212 GLY A O 1
ATOM 1639 N N . PRO A 1 213 ? -12.389 -8.797 10.518 1.00 84.56 213 PRO A N 1
ATOM 1640 C CA . PRO A 1 213 ? -13.175 -7.847 11.307 1.00 84.56 213 PRO A CA 1
ATOM 1641 C C . PRO A 1 213 ? -12.338 -6.673 11.828 1.00 84.56 213 PRO A C 1
ATOM 1643 O O . PRO A 1 213 ? -11.305 -6.882 12.467 1.00 84.56 213 PRO A O 1
ATOM 1646 N N . LEU A 1 214 ? -12.792 -5.445 11.596 1.00 81.38 214 LEU A N 1
ATOM 1647 C CA . LEU A 1 214 ? -12.041 -4.229 11.873 1.00 81.38 214 LEU A CA 1
ATOM 1648 C C . LEU A 1 214 ? -12.464 -3.580 13.195 1.00 81.38 214 LEU A C 1
ATOM 1650 O O . LEU A 1 214 ? -13.638 -3.300 13.429 1.00 81.38 214 LEU A O 1
ATOM 1654 N N . GLY A 1 215 ? -11.501 -3.292 14.065 1.00 79.88 215 GLY A N 1
ATOM 1655 C CA . GLY A 1 215 ? -11.696 -2.540 15.301 1.00 79.88 215 GLY A CA 1
ATOM 1656 C C . GLY A 1 215 ? -10.905 -1.238 15.294 1.00 79.88 215 GLY A C 1
ATOM 1657 O O . GLY A 1 215 ? -9.683 -1.259 15.208 1.00 79.88 215 GLY A O 1
ATOM 1658 N N . LEU A 1 216 ? -11.591 -0.108 15.429 1.00 79.19 216 LEU A N 1
ATOM 1659 C CA . LEU A 1 216 ? -11.003 1.222 15.543 1.00 79.19 216 LEU A CA 1
ATOM 1660 C C . LEU A 1 216 ? -10.836 1.579 17.020 1.00 79.19 216 LEU A C 1
ATOM 1662 O O . LEU A 1 216 ? -11.817 1.796 17.727 1.00 79.19 216 LEU A O 1
ATOM 1666 N N . TRP A 1 217 ? -9.599 1.623 17.496 1.00 77.44 217 TRP A N 1
ATOM 1667 C CA . TRP A 1 217 ? -9.248 1.996 18.860 1.00 77.44 217 TRP A CA 1
ATOM 1668 C C . TRP A 1 217 ? -9.203 3.521 19.028 1.00 77.44 217 TRP A C 1
ATOM 1670 O O . TRP A 1 217 ? -8.438 4.200 18.350 1.00 77.44 217 TRP A O 1
ATOM 1680 N N . LEU A 1 218 ? -10.006 4.045 19.958 1.00 72.69 218 LEU A N 1
ATOM 1681 C CA . LEU A 1 218 ? -10.255 5.477 20.194 1.00 72.69 218 LEU A CA 1
ATOM 1682 C C . LEU A 1 218 ? -9.651 6.001 21.518 1.00 72.69 218 LEU A C 1
ATOM 1684 O O . LEU A 1 218 ? -10.119 7.014 22.049 1.00 72.69 218 LEU A O 1
ATOM 1688 N N . GLY A 1 219 ? -8.709 5.264 22.117 1.00 60.22 219 GLY A N 1
ATOM 1689 C CA . GLY A 1 219 ? -8.076 5.601 23.402 1.00 60.22 219 GLY A CA 1
ATOM 1690 C C . GLY A 1 219 ? -6.814 6.468 23.290 1.00 60.22 219 GLY A C 1
ATOM 1691 O O . GLY A 1 219 ? -6.451 6.891 22.199 1.00 60.22 219 GLY A O 1
ATOM 1692 N N . ASP A 1 220 ? -6.151 6.724 24.428 1.00 51.12 220 ASP A N 1
ATOM 1693 C CA . ASP A 1 220 ? -4.912 7.520 24.496 1.00 51.12 220 ASP A CA 1
ATOM 1694 C C . ASP A 1 220 ? -3.744 6.772 23.813 1.00 51.12 220 ASP A C 1
ATOM 1696 O O . ASP A 1 220 ? -3.400 5.670 24.256 1.00 51.12 220 ASP A O 1
ATOM 1700 N N . PRO A 1 221 ? -3.141 7.323 22.743 1.00 43.59 221 PRO A N 1
ATOM 1701 C CA . PRO A 1 221 ? -1.989 6.713 22.082 1.00 43.59 221 PRO A CA 1
ATOM 1702 C C . PRO A 1 221 ? -0.721 6.709 22.952 1.00 43.59 221 PRO A C 1
ATOM 1704 O O . PRO A 1 221 ? 0.134 5.846 22.759 1.00 43.59 221 PRO A O 1
ATOM 1707 N N . ASP A 1 222 ? -0.612 7.606 23.941 1.00 41.47 222 ASP A N 1
ATOM 1708 C CA . ASP A 1 222 ? 0.529 7.698 24.864 1.00 41.47 222 ASP A CA 1
ATOM 1709 C C . ASP A 1 222 ? 0.415 6.752 26.070 1.00 41.47 222 ASP A C 1
ATOM 1711 O O . ASP A 1 222 ? 1.226 6.828 27.004 1.00 41.47 222 ASP A O 1
ATOM 1715 N N . ASP A 1 223 ? -0.572 5.847 26.082 1.00 45.75 223 ASP A N 1
ATOM 1716 C CA . ASP A 1 223 ? -0.725 4.877 27.161 1.00 45.75 223 ASP A CA 1
ATOM 1717 C C . ASP A 1 223 ? 0.553 4.020 27.290 1.00 45.75 223 ASP A C 1
ATOM 1719 O O . ASP A 1 223 ? 0.894 3.258 26.377 1.00 45.75 223 ASP A O 1
ATOM 1723 N N . PRO A 1 224 ? 1.280 4.087 28.426 1.00 40.28 224 PRO A N 1
ATOM 1724 C CA . PRO A 1 224 ? 2.489 3.298 28.636 1.00 40.28 224 PRO A CA 1
ATOM 1725 C C . PRO A 1 224 ? 2.266 1.789 28.473 1.00 40.28 224 PRO A C 1
ATOM 1727 O O . PRO A 1 224 ? 3.224 1.068 28.207 1.00 40.28 224 PRO A O 1
ATOM 1730 N N . ALA A 1 225 ? 1.023 1.307 28.610 1.00 37.69 225 ALA A N 1
ATOM 1731 C CA . ALA A 1 225 ? 0.659 -0.092 28.406 1.00 37.69 225 ALA A CA 1
ATOM 1732 C C . ALA A 1 225 ? 0.656 -0.544 26.932 1.00 37.69 225 ALA A C 1
ATOM 1734 O O . ALA A 1 225 ? 0.676 -1.750 26.679 1.00 37.69 225 ALA A O 1
ATOM 1735 N N . LEU A 1 226 ? 0.639 0.393 25.977 1.00 38.06 226 LEU A N 1
ATOM 1736 C CA . LEU A 1 226 ? 0.723 0.140 24.533 1.00 38.06 226 LEU A CA 1
ATOM 1737 C C . LEU A 1 226 ? 2.164 0.215 23.993 1.00 38.06 226 LEU A C 1
ATOM 1739 O O . LEU A 1 226 ? 2.421 -0.231 22.872 1.00 38.06 226 LEU A O 1
ATOM 1743 N N . ARG A 1 227 ? 3.129 0.714 24.782 1.00 36.72 227 ARG A N 1
ATOM 1744 C CA . ARG A 1 227 ? 4.547 0.789 24.383 1.00 36.72 227 ARG A CA 1
ATOM 1745 C C . ARG A 1 227 ? 5.118 -0.616 24.146 1.00 36.72 227 ARG A C 1
ATOM 1747 O O . ARG A 1 227 ? 5.118 -1.450 25.048 1.00 36.72 227 ARG A O 1
ATOM 1754 N N . GLY A 1 228 ? 5.618 -0.867 22.934 1.00 34.22 228 GLY A N 1
ATOM 1755 C CA . GLY A 1 228 ? 6.184 -2.164 22.536 1.00 34.22 228 GLY A CA 1
ATOM 1756 C C . GLY A 1 228 ? 5.153 -3.205 22.076 1.00 34.22 228 GLY A C 1
ATOM 1757 O O . GLY A 1 228 ? 5.450 -4.399 22.095 1.00 34.22 228 GLY A O 1
ATOM 1758 N N . THR A 1 229 ? 3.944 -2.782 21.686 1.00 35.41 229 THR A N 1
ATOM 1759 C CA . THR A 1 229 ? 2.916 -3.670 21.120 1.00 35.41 229 THR A CA 1
ATOM 1760 C C . THR A 1 229 ? 2.840 -3.586 19.602 1.00 35.41 229 THR A C 1
ATOM 1762 O O . THR A 1 229 ? 2.802 -2.501 19.033 1.00 35.41 229 THR A O 1
ATOM 1765 N N . GLU A 1 230 ? 2.720 -4.736 18.939 1.00 31.28 230 GLU A N 1
ATOM 1766 C CA . GLU A 1 230 ? 2.224 -4.803 17.562 1.00 31.28 230 GLU A CA 1
ATOM 1767 C C . GLU A 1 230 ? 0.703 -4.548 17.559 1.00 31.28 230 GLU A C 1
ATOM 1769 O O . GLU A 1 230 ? -0.121 -5.471 17.553 1.00 31.28 230 GLU A O 1
ATOM 1774 N N . LEU A 1 231 ? 0.312 -3.272 17.616 1.00 31.58 231 LEU A N 1
ATOM 1775 C CA . LEU A 1 231 ? -0.996 -2.826 17.135 1.00 31.58 231 LEU A CA 1
ATOM 1776 C C . LEU A 1 231 ? -1.070 -3.168 15.640 1.00 31.58 231 LEU A C 1
ATOM 1778 O O . LEU A 1 231 ? -0.180 -2.806 14.879 1.00 31.58 231 LEU A O 1
ATOM 1782 N N . GLN A 1 232 ? -2.107 -3.882 15.198 1.00 33.34 232 GLN A N 1
ATOM 1783 C CA . GLN A 1 232 ? -2.172 -4.363 13.809 1.00 33.34 232 GLN A CA 1
ATOM 1784 C C . GLN A 1 232 ? -2.430 -3.265 12.768 1.00 33.34 232 GLN A C 1
ATOM 1786 O O . GLN A 1 232 ? -2.370 -3.545 11.580 1.00 33.34 232 GLN A O 1
ATOM 1791 N N . ALA A 1 233 ? -2.613 -2.011 13.185 1.00 37.25 233 ALA A N 1
ATOM 1792 C CA . ALA A 1 233 ? -2.394 -0.847 12.326 1.00 37.25 233 ALA A CA 1
ATOM 1793 C C . ALA A 1 233 ? -1.334 0.050 12.922 1.00 37.25 233 ALA A C 1
ATOM 1795 O O . ALA A 1 233 ? -1.567 1.152 13.419 1.00 37.25 233 ALA A O 1
ATOM 1796 N N . TRP A 1 234 ? -0.135 -0.484 12.864 1.00 32.50 234 TRP A N 1
ATOM 1797 C CA . TRP A 1 234 ? 1.070 0.290 12.893 1.00 32.50 234 TRP A CA 1
ATOM 1798 C C . TRP A 1 234 ? 1.707 0.144 11.527 1.00 32.50 234 TRP A C 1
ATOM 1800 O O . TRP A 1 234 ? 2.530 -0.743 11.282 1.00 32.50 234 TRP A O 1
ATOM 1810 N N . LEU A 1 235 ? 1.307 1.020 10.600 1.00 34.84 235 LEU A N 1
ATOM 1811 C CA . LEU A 1 235 ? 2.125 1.200 9.420 1.00 34.84 235 LEU A CA 1
ATOM 1812 C C . LEU A 1 235 ? 3.276 2.149 9.734 1.00 34.84 235 LEU A C 1
ATOM 1814 O O . LEU A 1 235 ? 3.283 3.300 9.303 1.00 34.84 235 LEU A O 1
ATOM 1818 N N . ALA A 1 236 ? 4.253 1.664 10.507 1.00 34.94 236 ALA A N 1
ATOM 1819 C CA . ALA A 1 236 ? 5.589 2.229 10.424 1.00 34.94 236 ALA A CA 1
ATOM 1820 C C . ALA A 1 236 ? 5.975 2.186 8.941 1.00 34.94 236 ALA A C 1
ATOM 1822 O O . ALA A 1 236 ? 5.966 1.107 8.329 1.00 34.94 236 ALA A O 1
ATOM 1823 N N . LEU A 1 237 ? 6.204 3.353 8.335 1.00 35.00 237 LEU A N 1
ATOM 1824 C CA . LEU A 1 237 ? 6.887 3.357 7.052 1.00 35.00 237 LEU A CA 1
ATOM 1825 C C . LEU A 1 237 ? 8.234 2.667 7.277 1.00 35.00 237 LEU A C 1
ATOM 1827 O O . LEU A 1 237 ? 8.825 2.854 8.342 1.00 35.00 237 LEU A O 1
ATOM 1831 N N . PRO A 1 238 ? 8.697 1.838 6.335 1.00 34.41 238 PRO A N 1
ATOM 1832 C CA . PRO A 1 238 ? 10.053 1.327 6.419 1.00 34.41 238 PRO A CA 1
ATOM 1833 C C . PRO A 1 238 ? 11.013 2.518 6.552 1.00 34.41 238 PRO A C 1
ATOM 1835 O O . PRO A 1 238 ? 10.898 3.477 5.786 1.00 34.41 238 PRO A O 1
ATOM 1838 N N . GLU A 1 239 ? 11.912 2.469 7.539 1.00 38.84 239 GLU A N 1
ATOM 1839 C CA . GLU A 1 239 ? 12.954 3.485 7.724 1.00 38.84 239 GLU A CA 1
ATOM 1840 C C . GLU A 1 239 ? 13.722 3.655 6.402 1.00 38.84 239 GLU A C 1
ATOM 1842 O O . GLU A 1 239 ? 14.164 2.665 5.809 1.00 38.84 239 GLU A O 1
ATOM 1847 N N . GLY A 1 240 ? 13.825 4.891 5.895 1.00 47.62 240 GLY A N 1
ATOM 1848 C CA . GLY A 1 240 ? 14.525 5.189 4.641 1.00 47.62 240 GLY A CA 1
ATOM 1849 C C . GLY A 1 240 ? 13.775 6.120 3.669 1.00 47.62 240 GLY A C 1
ATOM 1850 O O . GLY A 1 240 ? 12.840 6.816 4.058 1.00 47.62 240 GLY A O 1
ATOM 1851 N N . PRO A 1 241 ? 14.165 6.155 2.378 1.00 46.16 241 PRO A N 1
ATOM 1852 C CA . PRO A 1 241 ? 13.756 7.195 1.420 1.00 46.16 241 PRO A CA 1
ATOM 1853 C C . PRO A 1 241 ? 12.249 7.241 1.117 1.00 46.16 241 PRO A C 1
ATOM 1855 O O . PRO A 1 241 ? 11.735 8.272 0.687 1.00 46.16 241 PRO A O 1
ATOM 1858 N N . LEU A 1 242 ? 11.509 6.157 1.377 1.00 47.88 242 LEU A N 1
ATOM 1859 C CA . LEU A 1 242 ? 10.045 6.168 1.293 1.00 47.88 242 LEU A CA 1
ATOM 1860 C C . LEU A 1 242 ? 9.422 7.118 2.324 1.00 47.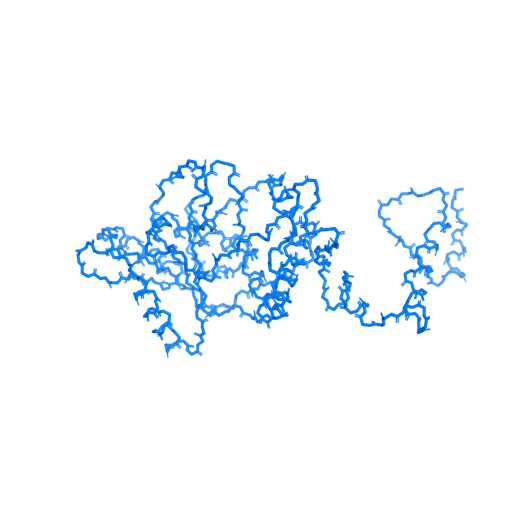88 242 LEU A C 1
ATOM 1862 O O . LEU A 1 242 ? 8.416 7.751 2.022 1.00 47.88 242 LEU A O 1
ATOM 1866 N N . GLU A 1 243 ? 10.024 7.262 3.508 1.00 49.09 243 GLU A N 1
ATOM 1867 C CA . GLU A 1 243 ? 9.566 8.198 4.537 1.00 49.09 243 GLU A CA 1
ATOM 1868 C C . GLU A 1 243 ? 9.662 9.658 4.078 1.00 49.09 243 GLU A C 1
ATOM 1870 O O . GLU A 1 243 ? 8.724 10.432 4.281 1.00 49.09 243 GLU A O 1
ATOM 1875 N N . GLU A 1 244 ? 10.754 10.017 3.403 1.00 48.59 244 GLU A N 1
ATOM 1876 C CA . GLU A 1 244 ? 10.980 11.364 2.869 1.00 48.59 244 GLU A CA 1
ATOM 1877 C C . GLU A 1 244 ? 9.980 11.716 1.759 1.00 48.59 244 GLU A C 1
ATOM 1879 O O . GLU A 1 244 ? 9.455 12.831 1.735 1.00 48.59 244 GLU A O 1
ATOM 1884 N N . ILE A 1 245 ? 9.638 10.751 0.896 1.00 40.50 245 ILE A N 1
ATOM 1885 C CA . ILE A 1 245 ? 8.665 10.931 -0.195 1.00 40.50 245 ILE A CA 1
ATOM 1886 C C . ILE A 1 245 ? 7.251 11.208 0.342 1.00 40.50 245 ILE A C 1
ATOM 1888 O O . ILE A 1 245 ? 6.522 12.005 -0.242 1.00 40.50 245 ILE A O 1
ATOM 1892 N N . VAL A 1 246 ? 6.836 10.615 1.472 1.00 43.50 246 VAL A N 1
ATOM 1893 C CA . VAL A 1 246 ? 5.489 10.892 2.018 1.00 43.50 246 VAL A CA 1
ATOM 1894 C C . VAL A 1 246 ? 5.376 12.271 2.665 1.00 43.50 246 VAL A C 1
ATOM 1896 O O . VAL A 1 246 ? 4.286 12.840 2.720 1.00 43.50 246 VAL A O 1
ATOM 1899 N N . ARG A 1 247 ? 6.479 12.839 3.162 1.00 47.69 247 ARG A N 1
ATOM 1900 C CA . ARG A 1 247 ? 6.451 14.168 3.793 1.00 47.69 247 ARG A CA 1
ATOM 1901 C C . ARG A 1 247 ? 6.145 15.290 2.792 1.00 47.69 247 ARG A C 1
ATOM 1903 O O . ARG A 1 247 ? 5.676 16.343 3.214 1.00 47.69 247 ARG A O 1
ATOM 1910 N N . SER A 1 248 ? 6.370 15.076 1.493 1.00 39.94 248 SER A N 1
ATOM 1911 C CA . SER A 1 248 ? 6.303 16.127 0.470 1.00 39.94 248 SER A CA 1
ATOM 1912 C C . SER A 1 248 ? 4.952 16.278 -0.252 1.00 39.94 248 SER A C 1
ATOM 1914 O O . SER A 1 248 ? 4.763 17.294 -0.917 1.00 39.94 248 SER A O 1
ATOM 1916 N N . ASN A 1 249 ? 3.990 15.354 -0.099 1.00 34.06 249 ASN A N 1
ATOM 1917 C CA . ASN A 1 249 ? 2.717 15.361 -0.849 1.00 34.06 249 ASN A CA 1
ATOM 1918 C C . ASN A 1 249 ? 1.470 15.526 0.063 1.00 34.06 249 ASN A C 1
ATOM 1920 O O . ASN A 1 249 ? 1.221 14.686 0.927 1.00 34.06 249 ASN A O 1
ATOM 1924 N N . ARG A 1 250 ? 0.657 16.589 -0.120 1.00 38.88 250 ARG A N 1
ATOM 1925 C CA . ARG A 1 250 ? -0.634 16.861 0.587 1.00 38.88 250 ARG A CA 1
ATOM 1926 C C . ARG A 1 250 ? -1.581 17.757 -0.245 1.00 38.88 250 ARG A C 1
ATOM 1928 O O . ARG A 1 250 ? -1.035 18.587 -0.970 1.00 38.88 250 ARG A O 1
ATOM 1935 N N . PRO A 1 251 ? -2.947 17.683 -0.126 1.00 41.03 251 PRO A N 1
ATOM 1936 C CA . PRO A 1 251 ? -3.714 17.757 1.146 1.00 41.03 251 PRO A CA 1
ATOM 1937 C C . PRO A 1 251 ? -5.008 16.896 1.343 1.00 41.03 251 PRO A C 1
ATOM 1939 O O . PRO A 1 251 ? -5.583 16.358 0.408 1.00 41.03 251 PRO A O 1
ATOM 1942 N N . SER A 1 252 ? -5.494 16.916 2.611 1.00 28.55 252 SER A N 1
ATOM 1943 C CA . SER A 1 252 ? -6.798 16.505 3.230 1.00 28.55 252 SER A CA 1
ATOM 1944 C C . SER A 1 252 ? -7.129 15.006 3.428 1.00 28.55 252 SER A C 1
ATOM 1946 O O . SER A 1 252 ? -6.912 14.222 2.527 1.00 28.55 252 SER A O 1
ATOM 1948 N N . ARG A 1 253 ? -7.718 14.498 4.534 1.00 39.38 253 ARG A N 1
ATOM 1949 C CA . ARG A 1 253 ? -7.958 14.931 5.938 1.00 39.38 253 ARG A CA 1
ATOM 1950 C C . ARG A 1 253 ? -8.451 13.693 6.741 1.00 39.38 253 ARG A C 1
ATOM 1952 O O . ARG A 1 253 ? -9.647 13.476 6.846 1.00 39.38 253 ARG A O 1
ATOM 1959 N N . LEU A 1 254 ? -7.547 12.898 7.316 1.00 32.16 254 LEU A N 1
ATOM 1960 C CA . LEU A 1 254 ? -7.675 12.205 8.613 1.00 32.16 254 LEU A CA 1
ATOM 1961 C C . LEU A 1 254 ? -6.398 11.415 8.876 1.00 32.16 254 LEU A C 1
ATOM 1963 O O . LEU A 1 254 ? -5.833 10.872 7.938 1.00 32.16 254 LEU A O 1
ATOM 1967 N N . ALA A 1 255 ? -5.964 11.330 10.127 1.00 35.94 255 ALA A N 1
ATOM 1968 C CA . ALA A 1 255 ? -4.878 10.453 10.520 1.00 35.94 255 ALA A CA 1
ATOM 1969 C C . ALA A 1 255 ? -5.433 9.285 11.333 1.00 35.94 255 ALA A C 1
ATOM 1971 O O . ALA A 1 255 ? -6.197 9.480 12.274 1.00 35.94 255 ALA A O 1
ATOM 1972 N N . LEU A 1 256 ? -5.026 8.071 10.991 1.00 34.38 256 LEU A N 1
ATOM 1973 C CA . LEU A 1 256 ? -4.935 6.989 11.962 1.00 34.38 256 LEU A CA 1
ATOM 1974 C C . LEU A 1 256 ? -3.514 7.078 12.562 1.00 34.38 256 LEU A C 1
ATOM 1976 O O . LEU A 1 256 ? -2.572 6.569 11.964 1.00 34.38 256 LEU A O 1
ATOM 1980 N N . GLY A 1 257 ? -3.319 7.844 13.648 1.00 32.28 257 GLY A N 1
ATOM 1981 C CA . GLY A 1 257 ? -2.037 7.930 14.392 1.00 32.28 257 GLY A CA 1
ATOM 1982 C C . GLY A 1 257 ? -1.956 6.831 15.466 1.00 32.28 257 GLY A C 1
ATOM 1983 O O . GLY A 1 257 ? -2.961 6.582 16.130 1.00 32.28 257 GLY A O 1
ATOM 1984 N N . SER A 1 258 ? -0.930 5.963 15.485 1.00 26.09 258 SER A N 1
ATOM 1985 C CA . SER A 1 258 ? 0.466 6.080 16.001 1.00 26.09 258 SER A CA 1
ATOM 1986 C C . SER A 1 258 ? 0.567 6.022 17.550 1.00 26.09 258 SER A C 1
ATOM 1988 O O . SER A 1 258 ? -0.140 6.741 18.234 1.00 26.09 258 SER A O 1
ATOM 1990 N N . ALA A 1 259 ? 1.301 5.062 18.150 1.00 27.61 259 ALA A N 1
ATOM 1991 C CA . ALA A 1 259 ? 2.554 5.371 18.865 1.00 27.61 259 ALA A CA 1
ATOM 1992 C C . ALA A 1 259 ? 3.660 4.276 18.861 1.00 27.61 259 ALA A C 1
ATOM 1994 O O . ALA A 1 259 ? 3.496 3.146 19.317 1.00 27.61 259 ALA A O 1
ATOM 1995 N N . LEU A 1 260 ? 4.816 4.731 18.384 1.00 23.72 260 LEU A N 1
ATOM 1996 C CA . LEU A 1 260 ? 6.214 4.329 18.539 1.00 23.72 260 LEU A CA 1
ATOM 1997 C C . LEU A 1 260 ? 6.917 5.556 17.928 1.00 23.72 260 LEU A C 1
ATOM 1999 O O . LEU A 1 260 ? 7.416 5.550 16.808 1.00 23.72 260 LEU A O 1
ATOM 2003 N N . ILE A 1 261 ? 6.735 6.695 18.598 1.00 29.88 261 ILE A N 1
ATOM 2004 C CA . ILE A 1 261 ? 7.348 7.957 18.202 1.00 29.88 261 ILE A CA 1
ATOM 2005 C C . ILE A 1 261 ? 8.686 8.065 18.927 1.00 29.88 261 ILE A C 1
ATOM 2007 O O . ILE A 1 261 ? 8.777 7.890 20.145 1.00 29.88 261 ILE A O 1
ATOM 2011 N N . ASP A 1 262 ? 9.701 8.332 18.110 1.00 26.75 262 ASP A N 1
ATOM 2012 C CA . ASP A 1 262 ? 10.965 8.977 18.437 1.00 26.75 262 ASP A CA 1
ATOM 2013 C C . ASP A 1 262 ? 10.751 10.136 19.430 1.00 26.75 262 ASP A C 1
ATOM 2015 O O . ASP A 1 262 ? 10.009 11.082 19.181 1.00 26.75 262 ASP A O 1
ATOM 2019 N N . ILE A 1 263 ? 11.426 10.038 20.571 1.00 25.67 263 ILE A N 1
ATOM 2020 C CA . ILE A 1 263 ? 11.354 10.867 21.785 1.00 25.67 263 ILE A CA 1
ATOM 2021 C C . ILE A 1 263 ? 11.692 12.369 21.617 1.00 25.67 263 ILE A C 1
ATOM 2023 O O . ILE A 1 263 ? 11.965 13.041 22.612 1.00 25.67 263 ILE A O 1
ATOM 2027 N N . SER A 1 264 ? 11.688 12.918 20.402 1.00 23.67 264 SER A N 1
ATOM 2028 C CA . SER A 1 264 ? 12.145 14.282 20.098 1.00 23.67 264 SER A CA 1
ATOM 2029 C C . SER A 1 264 ? 11.066 15.267 19.607 1.00 23.67 264 SER A C 1
ATOM 2031 O O . SER A 1 264 ? 11.380 16.443 19.425 1.00 23.67 264 SER A O 1
ATOM 2033 N N . GLN A 1 265 ? 9.801 14.857 19.433 1.00 28.80 265 GLN A N 1
ATOM 2034 C CA . GLN A 1 265 ? 8.735 15.714 18.868 1.00 28.80 265 GLN A CA 1
ATOM 2035 C C . GLN A 1 265 ? 7.642 16.100 19.900 1.00 28.80 265 GLN A C 1
ATOM 2037 O O . GLN A 1 265 ? 7.301 15.290 20.765 1.00 28.80 265 GLN A O 1
ATOM 2042 N N . PRO A 1 266 ? 7.093 17.334 19.849 1.00 26.86 266 PRO A N 1
ATOM 2043 C CA . PRO A 1 266 ? 6.118 17.842 20.823 1.00 26.86 266 PRO A CA 1
ATOM 2044 C C . PRO A 1 266 ? 4.700 17.240 20.657 1.00 26.86 266 PRO A C 1
ATOM 2046 O O . PRO A 1 266 ? 4.316 16.854 19.555 1.00 26.86 266 PRO A O 1
ATOM 2049 N N . PRO A 1 267 ? 3.892 17.182 21.738 1.00 33.28 267 PRO A N 1
ATOM 2050 C CA . PRO A 1 267 ? 2.640 16.418 21.792 1.00 33.28 267 PRO A CA 1
ATOM 2051 C C . PRO A 1 267 ? 1.503 17.012 20.941 1.00 33.28 267 PRO A C 1
ATOM 2053 O O . PRO A 1 267 ? 1.259 18.220 20.962 1.00 33.28 267 PRO A O 1
ATOM 2056 N N . ALA A 1 268 ? 0.744 16.149 20.255 1.00 36.62 268 ALA A N 1
ATOM 2057 C CA . ALA A 1 268 ? -0.432 16.535 19.473 1.00 36.62 268 ALA A CA 1
ATOM 2058 C C . ALA A 1 268 ? -1.624 16.973 20.356 1.00 36.62 268 ALA A C 1
ATOM 2060 O O . ALA A 1 268 ? -1.835 16.483 21.470 1.00 36.62 268 ALA A O 1
ATOM 2061 N N . ALA A 1 269 ? -2.447 17.895 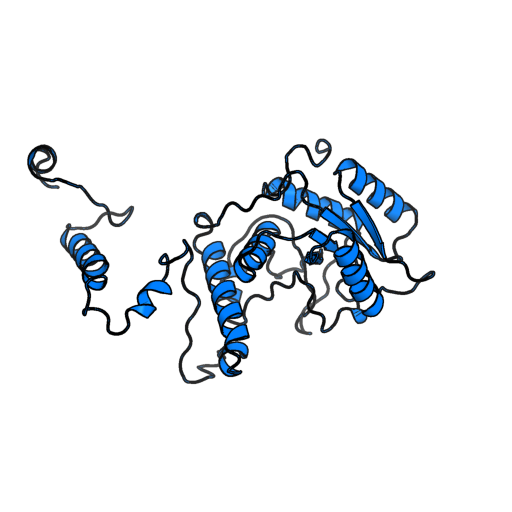19.844 1.00 35.75 269 ALA A N 1
ATOM 2062 C CA . ALA A 1 269 ? -3.650 18.383 20.518 1.00 35.75 269 ALA A CA 1
ATOM 2063 C C . ALA A 1 269 ? -4.682 17.253 20.737 1.00 35.75 269 ALA A C 1
ATOM 2065 O O . ALA A 1 269 ? -5.073 16.553 19.802 1.00 35.75 269 ALA A O 1
ATOM 2066 N N . ARG A 1 270 ? -5.155 17.090 21.981 1.00 51.00 270 ARG A N 1
ATOM 2067 C CA . ARG A 1 270 ? -6.068 16.008 22.393 1.00 51.00 270 ARG A CA 1
ATOM 2068 C C . ARG A 1 270 ? -7.485 16.212 21.833 1.00 51.00 270 ARG A C 1
ATOM 2070 O O . ARG A 1 270 ? -8.197 17.110 22.274 1.00 51.00 270 ARG A O 1
ATOM 2077 N N . ALA A 1 271 ? -7.913 15.359 20.901 1.00 51.91 271 ALA A N 1
ATOM 2078 C CA . ALA A 1 271 ? -9.310 15.259 20.459 1.00 51.91 271 ALA A CA 1
ATOM 2079 C C . ALA A 1 271 ? -10.088 14.231 21.305 1.00 51.91 271 ALA A C 1
ATOM 2081 O O . ALA A 1 271 ? -9.509 13.261 21.786 1.00 51.91 271 ALA A O 1
ATOM 2082 N N . SER A 1 272 ? -11.403 14.416 21.483 1.00 67.19 272 SER A N 1
ATOM 2083 C CA . SER A 1 272 ? -12.245 13.446 22.204 1.00 67.19 272 SER A CA 1
ATOM 2084 C C . SER A 1 272 ? -12.454 12.154 21.400 1.00 67.19 272 SER A C 1
ATOM 2086 O O . SER A 1 272 ? -12.497 12.191 20.168 1.00 67.19 272 SER A O 1
ATOM 2088 N N . SER A 1 273 ? -12.660 11.013 22.073 1.00 72.88 273 SER A N 1
ATOM 2089 C CA . SER A 1 273 ? -12.893 9.718 21.404 1.00 72.88 273 SER A CA 1
ATOM 2090 C C . SER A 1 273 ? -14.104 9.735 20.463 1.00 72.88 273 SER A C 1
ATOM 2092 O O . SER A 1 273 ? -14.055 9.123 19.402 1.00 72.88 273 SER A O 1
ATOM 2094 N N . VAL A 1 274 ? -15.172 10.469 20.806 1.00 74.31 274 VAL A N 1
ATOM 2095 C CA . VAL A 1 274 ? -16.359 10.634 19.943 1.00 74.31 274 VAL A CA 1
ATOM 2096 C C . VAL A 1 274 ? -16.000 11.395 18.661 1.00 74.31 274 VAL A C 1
ATOM 2098 O O . VAL A 1 274 ? -16.388 10.992 17.566 1.00 74.31 274 VAL A O 1
ATOM 2101 N N . SER A 1 275 ? -15.204 12.463 18.782 1.00 67.62 275 SER A N 1
ATOM 2102 C CA . SER A 1 275 ? -14.725 13.239 17.633 1.00 67.62 275 SER A CA 1
ATOM 2103 C C . SER A 1 275 ? -13.809 12.406 16.737 1.00 67.62 275 SER A C 1
ATOM 2105 O O . SER A 1 275 ? -13.966 12.429 15.518 1.00 67.62 275 SER A O 1
ATOM 2107 N N . LEU A 1 276 ? -12.900 11.621 17.329 1.00 68.69 276 LEU A N 1
ATOM 2108 C CA . LEU A 1 276 ? -12.031 10.687 16.606 1.00 68.69 276 LEU A CA 1
ATOM 2109 C C . LEU A 1 276 ? -12.833 9.605 15.873 1.00 68.69 276 LEU A C 1
ATOM 2111 O O . LEU A 1 276 ? -12.538 9.312 14.717 1.00 68.69 276 LEU A O 1
ATOM 2115 N N . ALA A 1 277 ? -13.878 9.062 16.502 1.00 76.06 277 ALA A N 1
ATOM 2116 C CA . ALA A 1 277 ? -14.744 8.057 15.894 1.00 76.06 277 ALA A CA 1
ATOM 2117 C C . ALA A 1 277 ? -15.467 8.588 14.652 1.00 76.06 277 ALA A C 1
ATOM 2119 O O . ALA A 1 277 ? -15.381 7.983 13.585 1.00 76.06 277 ALA A O 1
ATOM 2120 N N . LEU A 1 278 ? -16.140 9.738 14.773 1.00 74.44 278 LEU A N 1
ATOM 2121 C CA . LEU A 1 278 ? -16.865 10.360 13.660 1.00 74.44 278 LEU A CA 1
ATOM 2122 C C . LEU A 1 278 ? -15.928 10.659 12.489 1.00 74.44 278 LEU A C 1
ATOM 2124 O O . LEU A 1 278 ? -16.264 10.422 11.331 1.00 74.44 278 LEU A O 1
ATOM 2128 N N . ARG A 1 279 ? -14.738 11.158 12.815 1.00 69.38 279 ARG A N 1
ATOM 2129 C CA . ARG A 1 279 ? -13.659 11.434 11.875 1.00 69.38 279 ARG A CA 1
ATOM 2130 C C . ARG A 1 279 ? -13.221 10.172 11.131 1.00 69.38 279 ARG A C 1
ATOM 2132 O O . ARG A 1 279 ? -13.202 10.185 9.904 1.00 69.38 279 ARG A O 1
ATOM 2139 N N . ALA A 1 280 ? -12.922 9.090 11.851 1.00 73.50 280 ALA A N 1
ATOM 2140 C CA . ALA A 1 280 ? -12.492 7.819 11.266 1.00 73.50 280 ALA A CA 1
ATOM 2141 C C . ALA A 1 280 ? -13.558 7.213 10.352 1.00 73.50 280 ALA A C 1
ATOM 2143 O O . ALA A 1 280 ? -13.260 6.839 9.220 1.00 73.50 280 ALA A O 1
ATOM 2144 N N . LEU A 1 281 ? -14.806 7.179 10.817 1.00 77.88 281 LEU A N 1
ATOM 2145 C CA . LEU A 1 281 ? -15.931 6.658 10.048 1.00 77.88 281 LEU A CA 1
ATOM 2146 C C . LEU A 1 281 ? -16.199 7.482 8.783 1.00 77.88 281 LEU A C 1
ATOM 2148 O O . LEU A 1 281 ? -16.354 6.913 7.704 1.00 77.88 281 LEU A O 1
ATOM 2152 N N . SER A 1 282 ? -16.175 8.813 8.895 1.00 75.38 282 SER A N 1
ATOM 2153 C CA . SER A 1 282 ? -16.306 9.706 7.736 1.00 75.38 282 SER A CA 1
ATOM 2154 C C . SER A 1 282 ? -15.195 9.470 6.723 1.00 75.38 282 SER A C 1
ATOM 2156 O O . SER A 1 282 ? -15.489 9.286 5.552 1.00 75.38 282 SER A O 1
ATOM 2158 N N . ALA A 1 283 ? -13.941 9.363 7.168 1.00 72.69 283 ALA A N 1
ATOM 2159 C CA . ALA A 1 283 ? -12.822 9.107 6.268 1.00 72.69 283 ALA A CA 1
ATOM 2160 C C . ALA A 1 283 ? -12.943 7.757 5.545 1.00 72.69 283 ALA A C 1
ATOM 2162 O O . ALA A 1 283 ? -12.711 7.690 4.343 1.00 72.69 283 ALA A O 1
ATOM 2163 N N . LEU A 1 284 ? -13.345 6.687 6.240 1.00 78.06 284 LEU A N 1
ATOM 2164 C CA . LEU A 1 284 ? -13.584 5.389 5.600 1.00 78.06 284 LEU A CA 1
ATOM 2165 C C . LEU A 1 284 ? -14.708 5.476 4.549 1.00 78.06 284 LEU A C 1
ATOM 2167 O O . LEU A 1 284 ? -14.582 4.912 3.464 1.00 78.06 284 LEU A O 1
ATOM 2171 N N . ARG A 1 285 ? -15.792 6.206 4.835 1.00 77.81 285 ARG A N 1
ATOM 2172 C CA . ARG A 1 285 ? -16.892 6.414 3.880 1.00 77.81 285 ARG A CA 1
ATOM 2173 C C . ARG A 1 285 ? -16.472 7.259 2.677 1.00 77.81 285 ARG A C 1
ATOM 2175 O O . ARG A 1 285 ? -16.743 6.865 1.548 1.00 77.81 285 ARG A O 1
ATOM 2182 N N . ASP A 1 286 ? -15.788 8.375 2.906 1.00 74.62 286 ASP A N 1
ATOM 2183 C CA . ASP A 1 286 ? -15.342 9.298 1.854 1.00 74.62 286 ASP A CA 1
ATOM 2184 C C . ASP A 1 286 ? -14.337 8.627 0.899 1.00 74.62 286 ASP A C 1
ATOM 2186 O O . ASP A 1 286 ? -14.285 8.956 -0.282 1.00 74.62 286 ASP A O 1
ATOM 2190 N N . GLN A 1 287 ? -13.584 7.638 1.393 1.00 75.31 287 GLN A N 1
ATOM 2191 C CA . GLN A 1 287 ? -12.666 6.804 0.606 1.00 75.31 287 GLN A CA 1
ATOM 2192 C C . GLN A 1 287 ? -13.342 5.569 -0.022 1.00 75.31 287 GLN A C 1
ATOM 2194 O O . GLN A 1 287 ? -12.661 4.660 -0.500 1.00 75.31 287 GLN A O 1
ATOM 2199 N N . GLY A 1 288 ? -14.677 5.494 0.008 1.00 76.75 288 GLY A N 1
ATOM 2200 C CA . GLY A 1 288 ? -15.453 4.423 -0.621 1.00 76.75 288 GLY A CA 1
ATOM 2201 C C . GLY A 1 288 ? -15.254 3.037 0.001 1.00 76.75 288 GLY A C 1
ATOM 2202 O O . GLY A 1 288 ? -15.525 2.036 -0.658 1.00 76.75 288 GLY A O 1
ATOM 2203 N N . LEU A 1 289 ? -14.757 2.956 1.242 1.00 78.88 289 LEU A N 1
ATOM 2204 C CA . LEU A 1 289 ? -14.590 1.687 1.957 1.00 78.88 289 LEU A CA 1
ATOM 2205 C C . LEU A 1 289 ? -15.853 1.232 2.678 1.00 78.88 289 LEU A C 1
ATOM 2207 O O . LEU A 1 289 ? -16.032 0.034 2.872 1.00 78.88 289 LEU A O 1
ATOM 2211 N N . LEU A 1 290 ? -16.695 2.175 3.105 1.00 78.75 290 LEU A N 1
ATOM 2212 C CA . LEU A 1 290 ? -17.986 1.869 3.713 1.00 78.75 290 LEU A CA 1
ATOM 2213 C C . LEU A 1 290 ? -19.105 2.039 2.681 1.00 78.75 290 LEU A C 1
ATOM 2215 O O . LEU A 1 290 ? -19.093 3.029 1.944 1.00 78.75 290 LEU A O 1
ATOM 2219 N N . PRO A 1 291 ? -20.094 1.126 2.639 1.00 69.94 291 PRO A N 1
ATOM 2220 C CA . PRO A 1 291 ? -21.272 1.291 1.797 1.00 69.94 291 PRO A CA 1
ATOM 2221 C C . PRO A 1 291 ? -21.996 2.604 2.110 1.00 69.94 291 PRO A C 1
ATOM 2223 O O . PRO A 1 291 ? -22.089 3.002 3.269 1.00 69.94 291 PRO A O 1
ATOM 2226 N N . ALA A 1 292 ? -22.615 3.233 1.109 1.00 65.19 292 ALA A N 1
ATOM 2227 C CA . ALA A 1 292 ? -23.393 4.463 1.307 1.00 65.19 292 ALA A CA 1
ATOM 2228 C C . ALA A 1 292 ? -24.580 4.301 2.285 1.00 65.19 292 ALA A C 1
ATOM 2230 O O . ALA A 1 292 ? -25.078 5.287 2.818 1.00 65.19 292 ALA A O 1
ATOM 2231 N N . SER A 1 293 ? -25.024 3.063 2.542 1.00 62.47 293 SER A N 1
ATOM 2232 C CA . SER A 1 293 ? -26.050 2.729 3.539 1.00 62.47 293 SER A CA 1
ATOM 2233 C C . SER A 1 293 ? -25.552 2.776 4.992 1.00 62.47 293 SER A C 1
ATOM 2235 O O . SER A 1 293 ? -26.360 2.674 5.913 1.00 62.47 293 SER A O 1
ATOM 2237 N N . VAL A 1 294 ? -24.239 2.891 5.207 1.00 62.78 294 VAL A N 1
ATOM 2238 C CA . VAL A 1 294 ? -23.579 2.942 6.518 1.00 62.78 294 VAL A CA 1
ATOM 2239 C C . VAL A 1 294 ? -23.334 4.414 6.876 1.00 62.78 294 VAL A C 1
ATOM 2241 O O . VAL A 1 294 ? -22.425 5.059 6.353 1.00 62.78 294 VAL A O 1
ATOM 2244 N N . GLY A 1 295 ? -24.172 4.953 7.767 1.00 53.75 295 GLY A N 1
ATOM 2245 C CA . GLY A 1 295 ? -24.110 6.339 8.246 1.00 53.75 295 GLY A CA 1
ATOM 2246 C C . GLY A 1 295 ? -25.311 7.182 7.814 1.00 53.75 295 GLY A C 1
ATOM 2247 O O . GLY A 1 295 ? -25.591 7.329 6.628 1.00 53.75 295 GLY A O 1
ATOM 2248 N N . GLY A 1 296 ? -26.009 7.772 8.790 1.00 50.19 296 GLY A N 1
ATOM 2249 C CA . GLY A 1 296 ? -27.029 8.795 8.541 1.00 50.19 296 GLY A CA 1
ATOM 2250 C C . GLY A 1 296 ? -26.477 10.004 7.771 1.00 50.19 296 GLY A C 1
ATOM 2251 O O . GLY A 1 296 ? -25.269 10.271 7.798 1.00 50.19 296 GLY A O 1
ATOM 2252 N N . ALA A 1 297 ? -27.375 10.709 7.070 1.00 35.88 297 ALA A N 1
ATOM 2253 C CA . ALA A 1 297 ? -27.066 11.887 6.259 1.00 35.88 297 ALA A CA 1
ATOM 2254 C C . ALA A 1 297 ? -26.150 12.875 7.012 1.00 35.88 297 ALA A C 1
ATOM 2256 O O . ALA A 1 297 ? -26.317 13.044 8.225 1.00 35.88 297 ALA A O 1
ATOM 2257 N N . PRO A 1 298 ? -25.172 13.499 6.327 1.00 35.66 298 PRO A N 1
ATOM 2258 C CA . PRO A 1 298 ? -24.310 14.484 6.967 1.00 35.66 298 PRO A CA 1
ATOM 2259 C C . PRO A 1 298 ? -25.160 15.648 7.513 1.00 35.66 298 PRO A C 1
ATOM 2261 O O . PRO A 1 298 ? -26.161 15.991 6.878 1.00 35.66 298 PRO A O 1
ATOM 2264 N N . PRO A 1 299 ? -24.806 16.225 8.677 1.00 34.88 299 PRO A N 1
ATOM 2265 C CA . PRO A 1 299 ? -25.393 17.484 9.128 1.00 34.88 299 PRO A CA 1
ATOM 2266 C C . PRO A 1 299 ? -25.034 18.645 8.193 1.00 34.88 299 PRO A C 1
ATOM 2268 O O . PRO A 1 299 ? -23.926 18.615 7.605 1.00 34.88 299 PRO A O 1
#

Secondary structure (DSSP, 8-state):
----HHHHHHT-S----SSSS--S-SHHHHHHHHHHHHTTSTTTSS-GGGGGGSTTSSSS-PPPPP--SSSEETTEEPPHHHHS--HHHHHHHHHHHHHHHHHHH-GGG-------TT--EEEEEETTS-HHHHHHHHHHHHHTT-EEEEE--STTPPPPHHHHHHHHHHHHHHHSSPPEEEE--PPPTTPPP--HHHHHHHHHHHHTS---SEEEE-S-TT-GGGTT---TB--PPPSSHHHHHHHT----------S---TTSPPPP---HHHHHHHHHHHHHHTT-S-TTSSPPP-